Protein AF-A0A959UF58-F1 (afdb_monomer_lite)

Sequence (190 aa):
MLDHDVKYLKFKTYLNTYCPHCHSGFNVEKKDLKQIEFKAIYEGEEIDLYLSPYLDVFEIESSVDIKKDGTLDDLICPHCKKSLLNKDVPCGECGSPVAEVIISALSGLIPFYICTKYGCEWHGLTKRDERRIKLKIPRQDMPEQDQTLRVHNFQEVPYGYTTELALLEAGRCLQCKKPLCVEGCPVNVP

Structure (mmCIF, N/CA/C/O backbone):
data_AF-A0A959UF58-F1
#
_entry.id   AF-A0A959UF58-F1
#
loop_
_atom_site.group_PDB
_atom_site.id
_atom_site.type_symbol
_atom_site.label_atom_id
_atom_site.label_alt_id
_atom_site.label_comp_id
_atom_site.label_asym_id
_atom_site.label_entity_id
_atom_site.label_seq_id
_atom_site.pdbx_PDB_ins_code
_atom_site.Cartn_x
_atom_site.Cartn_y
_atom_site.Cartn_z
_atom_site.occupancy
_atom_site.B_iso_or_equiv
_atom_site.auth_seq_id
_atom_site.auth_comp_id
_atom_site.auth_asym_id
_atom_site.auth_atom_id
_atom_site.pdbx_PDB_model_num
ATOM 1 N N . MET A 1 1 ? -14.094 -2.956 -6.928 1.00 41.03 1 MET A N 1
ATOM 2 C CA . MET A 1 1 ? -13.086 -4.028 -6.787 1.00 41.03 1 MET A CA 1
ATOM 3 C C . MET A 1 1 ? -11.774 -3.363 -6.439 1.00 41.03 1 MET A C 1
ATOM 5 O O . MET A 1 1 ? -11.278 -2.612 -7.272 1.00 41.03 1 MET A O 1
ATOM 9 N N . LEU A 1 2 ? -11.298 -3.547 -5.212 1.00 45.75 2 LEU A N 1
ATOM 10 C CA . LEU A 1 2 ? -9.925 -3.209 -4.844 1.00 45.75 2 LEU A CA 1
ATOM 11 C C . LEU A 1 2 ? -9.022 -4.300 -5.424 1.00 45.75 2 LEU A C 1
ATOM 13 O O . LEU A 1 2 ? -9.422 -5.462 -5.403 1.00 45.75 2 LEU A O 1
ATOM 17 N N . ASP A 1 3 ? -7.895 -3.920 -6.022 1.00 45.00 3 ASP A N 1
ATOM 18 C CA . ASP A 1 3 ? -6.885 -4.884 -6.467 1.00 45.00 3 ASP A CA 1
ATOM 19 C C . ASP A 1 3 ? -5.833 -5.050 -5.362 1.00 45.00 3 ASP A C 1
ATOM 21 O O . ASP A 1 3 ? -5.511 -4.113 -4.631 1.00 45.00 3 ASP A O 1
ATOM 25 N N . HIS A 1 4 ? -5.365 -6.288 -5.243 1.00 51.59 4 HIS A N 1
ATOM 26 C CA . HIS A 1 4 ? -4.717 -6.903 -4.082 1.00 51.59 4 HIS A CA 1
ATOM 27 C C . HIS A 1 4 ? -3.266 -6.521 -3.808 1.00 51.59 4 HIS A C 1
ATOM 29 O O . HIS A 1 4 ? -2.646 -7.157 -2.971 1.00 51.59 4 HIS A O 1
ATOM 35 N N . ASP A 1 5 ? -2.689 -5.528 -4.475 1.00 48.81 5 ASP A N 1
ATOM 36 C CA . ASP A 1 5 ? -1.251 -5.311 -4.352 1.00 48.81 5 ASP A CA 1
ATOM 37 C C . ASP A 1 5 ? -0.893 -3.832 -4.336 1.00 48.81 5 ASP A C 1
ATOM 39 O O . ASP A 1 5 ? -0.868 -3.156 -5.363 1.00 48.81 5 ASP A O 1
ATOM 43 N N . VAL A 1 6 ? -0.495 -3.352 -3.160 1.00 53.50 6 VAL A N 1
ATOM 44 C CA . VAL A 1 6 ? 0.227 -2.084 -3.006 1.00 53.50 6 VAL A CA 1
ATOM 45 C C . VAL A 1 6 ? 1.736 -2.288 -3.254 1.00 53.50 6 VAL A C 1
ATOM 47 O O . VAL A 1 6 ? 2.548 -1.447 -2.885 1.00 53.50 6 VAL A O 1
ATOM 50 N N . LYS A 1 7 ? 2.126 -3.355 -3.978 1.00 51.78 7 LYS A N 1
ATOM 51 C CA . LYS A 1 7 ? 3.509 -3.700 -4.400 1.00 51.78 7 LYS A CA 1
ATOM 52 C C . LYS A 1 7 ? 4.254 -2.588 -5.160 1.00 51.78 7 LYS A C 1
ATOM 54 O O . LYS A 1 7 ? 5.419 -2.734 -5.512 1.00 51.78 7 LYS A O 1
ATOM 59 N N . TYR A 1 8 ? 3.562 -1.497 -5.464 1.00 54.56 8 TYR A N 1
ATOM 60 C CA . TYR A 1 8 ? 4.017 -0.349 -6.241 1.00 54.56 8 TYR A CA 1
ATOM 61 C C . TYR A 1 8 ? 4.471 0.832 -5.376 1.00 54.56 8 TYR A C 1
ATOM 63 O O . TYR A 1 8 ? 5.107 1.757 -5.884 1.00 54.56 8 TYR A O 1
ATOM 71 N N . LEU A 1 9 ? 4.128 0.837 -4.087 1.00 59.25 9 LEU A N 1
ATOM 72 C CA . LEU A 1 9 ? 4.755 1.725 -3.115 1.00 59.25 9 LEU A CA 1
ATOM 73 C C . LEU A 1 9 ? 6.034 1.039 -2.612 1.00 59.25 9 LEU A C 1
ATOM 75 O O . LEU A 1 9 ? 6.072 -0.180 -2.473 1.00 59.25 9 LEU A O 1
ATOM 79 N N . LYS A 1 10 ? 7.112 1.802 -2.384 1.00 59.50 10 LYS A N 1
ATOM 80 C CA . LYS A 1 10 ? 8.381 1.206 -1.939 1.00 59.50 10 LYS A CA 1
ATOM 81 C C . LYS A 1 10 ? 8.173 0.536 -0.574 1.00 59.50 10 LYS A C 1
ATOM 83 O O . LYS A 1 10 ? 7.601 1.160 0.324 1.00 59.50 10 LYS A O 1
ATOM 88 N N . PHE A 1 11 ? 8.676 -0.685 -0.411 1.00 59.06 11 PHE A N 1
ATOM 89 C CA . PHE A 1 11 ? 8.763 -1.358 0.888 1.00 59.06 11 PHE A CA 1
ATOM 90 C C . PHE A 1 11 ? 9.382 -0.406 1.926 1.00 59.06 11 PHE A C 1
ATOM 92 O O . PHE A 1 11 ? 10.350 0.293 1.613 1.00 59.06 11 PHE A O 1
ATOM 99 N N . LYS A 1 12 ? 8.803 -0.330 3.133 1.00 63.03 12 LYS A N 1
ATOM 100 C CA . LYS A 1 12 ? 9.202 0.613 4.196 1.00 63.03 12 LYS A CA 1
ATOM 101 C C . LYS A 1 12 ? 9.103 2.099 3.824 1.00 63.03 12 LYS A C 1
ATOM 103 O O . LYS A 1 12 ? 9.815 2.934 4.382 1.00 63.03 12 LYS A O 1
ATOM 108 N N . THR A 1 13 ? 8.210 2.477 2.908 1.00 79.06 13 THR A N 1
ATOM 109 C CA . THR A 1 13 ? 7.886 3.900 2.717 1.00 79.06 13 THR A CA 1
ATOM 110 C C . THR A 1 13 ? 7.218 4.440 3.973 1.00 79.06 13 THR A C 1
ATOM 112 O O . THR A 1 13 ? 6.241 3.864 4.442 1.00 79.06 13 THR A O 1
ATOM 115 N N . TYR A 1 14 ? 7.704 5.571 4.483 1.00 85.44 14 TYR A N 1
ATOM 116 C CA . TYR A 1 14 ? 7.030 6.289 5.559 1.00 85.44 14 TYR A CA 1
ATOM 117 C C . TYR A 1 14 ? 5.719 6.907 5.053 1.00 85.44 14 TYR A C 1
ATOM 119 O O . TYR A 1 14 ? 5.726 7.762 4.162 1.00 85.44 14 TYR A O 1
ATOM 127 N N . LEU A 1 15 ? 4.598 6.487 5.630 1.00 88.38 15 LEU A N 1
ATOM 128 C CA . LEU A 1 15 ? 3.259 6.944 5.296 1.00 88.38 15 LEU A CA 1
ATOM 129 C C . LEU A 1 15 ? 2.857 8.086 6.228 1.00 88.38 15 LEU A C 1
ATOM 131 O O . LEU A 1 15 ? 2.633 7.896 7.422 1.00 88.38 15 LEU A O 1
ATOM 135 N N . ASN A 1 16 ? 2.711 9.284 5.664 1.00 91.38 16 ASN A N 1
ATOM 136 C CA . ASN A 1 16 ? 1.975 10.346 6.342 1.00 91.38 16 ASN A CA 1
ATOM 137 C C . ASN A 1 16 ? 0.484 10.053 6.204 1.00 91.38 16 ASN A C 1
ATOM 139 O O . ASN A 1 16 ? -0.020 9.997 5.082 1.00 91.38 16 ASN A O 1
ATOM 143 N N . THR A 1 17 ? -0.190 9.867 7.330 1.00 94.12 17 THR A N 1
ATOM 144 C CA . THR A 1 17 ? -1.560 9.370 7.435 1.00 94.12 17 THR A CA 1
ATOM 145 C C . THR A 1 17 ? -2.459 10.397 8.112 1.00 94.12 17 THR A C 1
ATOM 147 O O . THR A 1 17 ? -2.072 11.054 9.080 1.00 94.12 17 THR A O 1
ATOM 150 N N . TYR A 1 18 ? -3.667 10.553 7.583 1.00 95.94 18 TYR A N 1
ATOM 151 C CA . TYR A 1 18 ? -4.600 11.609 7.945 1.00 95.94 18 TYR A CA 1
ATOM 152 C C . TYR A 1 18 ? -6.024 11.076 8.030 1.00 95.94 18 TYR A C 1
ATOM 154 O O . TYR A 1 18 ? -6.418 10.151 7.314 1.00 95.94 18 TYR A O 1
ATOM 162 N N . CYS A 1 19 ? -6.829 11.711 8.875 1.00 95.94 19 CYS A N 1
ATOM 163 C CA . CYS A 1 19 ? -8.242 11.390 8.992 1.00 95.94 19 CYS A CA 1
ATOM 164 C C . CYS A 1 19 ? -9.031 11.855 7.752 1.00 95.94 19 CYS A C 1
ATOM 166 O O . CYS A 1 19 ? -8.947 13.038 7.414 1.00 95.94 19 CYS A O 1
ATOM 168 N N . PRO A 1 20 ? -9.883 11.008 7.140 1.00 94.69 20 PRO A N 1
ATOM 169 C CA . PRO A 1 20 ? -10.741 11.412 6.022 1.00 94.69 20 PRO A CA 1
ATOM 170 C C . PRO A 1 20 ? -11.813 12.438 6.408 1.00 94.69 20 PRO A C 1
ATOM 172 O O . PRO A 1 20 ? -12.357 13.126 5.550 1.00 94.69 20 PRO A O 1
ATOM 175 N N . HIS A 1 21 ? -12.117 12.571 7.703 1.00 95.38 21 HIS A N 1
ATOM 176 C CA . HIS A 1 21 ? -13.182 13.453 8.180 1.00 95.38 21 HIS A CA 1
ATOM 177 C C . HIS A 1 21 ? -12.695 14.823 8.647 1.00 95.38 21 HIS A C 1
ATOM 179 O O . HIS A 1 21 ? -13.388 15.817 8.438 1.00 95.38 21 HIS A O 1
ATOM 185 N N . CYS A 1 22 ? -11.554 14.881 9.340 1.00 95.44 22 CYS A N 1
ATOM 186 C CA . CYS A 1 22 ? -11.029 16.120 9.926 1.00 95.44 22 CYS A CA 1
ATOM 187 C C . CYS A 1 22 ? -9.648 16.523 9.402 1.00 95.44 22 CYS A C 1
ATOM 189 O O . CYS A 1 22 ? -9.183 17.605 9.741 1.00 95.44 22 CYS A O 1
ATOM 191 N N . HIS A 1 23 ? -9.002 15.686 8.582 1.00 94.19 23 HIS A N 1
ATOM 192 C CA . HIS A 1 23 ? -7.674 15.912 7.997 1.00 94.19 23 HIS A CA 1
ATOM 193 C C . HIS A 1 23 ? -6.517 16.051 9.001 1.00 94.19 23 HIS A C 1
ATOM 195 O O . HIS A 1 23 ? -5.382 16.298 8.602 1.00 94.19 23 HIS A O 1
ATOM 201 N N . SER A 1 24 ? -6.770 15.851 10.297 1.00 95.12 24 SER A N 1
ATOM 202 C CA . SER A 1 24 ? -5.723 15.759 11.316 1.00 95.12 24 SER A CA 1
ATOM 203 C C . SER A 1 24 ? -4.833 14.545 11.051 1.00 95.12 24 SER A C 1
ATOM 205 O O . SER A 1 24 ? -5.333 13.482 10.675 1.00 95.12 24 SER A O 1
ATOM 207 N N . GLY A 1 25 ? -3.525 14.712 11.249 1.00 95.06 25 GLY A N 1
ATOM 208 C CA . GLY A 1 25 ? -2.557 13.627 11.123 1.00 95.06 25 GLY A CA 1
ATOM 209 C C . GLY A 1 25 ? -2.673 12.618 12.265 1.00 95.06 25 GLY A C 1
ATOM 210 O O . GLY A 1 25 ? -2.954 12.995 13.406 1.00 95.06 25 GLY A O 1
ATOM 211 N N . PHE A 1 26 ? -2.445 11.345 11.955 1.00 95.12 26 PHE A N 1
ATOM 212 C CA . PHE A 1 26 ? -2.379 10.267 12.947 1.00 95.12 26 PHE A CA 1
ATOM 213 C C . PHE A 1 26 ? -0.942 9.918 13.357 1.00 95.12 26 PHE A C 1
ATOM 215 O O . PHE A 1 26 ? -0.740 9.233 14.355 1.00 95.12 26 PHE A O 1
ATOM 222 N N . ASN A 1 27 ? 0.058 10.374 12.596 1.00 94.56 27 ASN A N 1
ATOM 223 C CA . ASN A 1 27 ? 1.465 10.135 12.900 1.00 94.56 27 ASN A CA 1
ATOM 224 C C . ASN A 1 27 ? 1.888 10.892 14.164 1.00 94.56 27 ASN A C 1
ATOM 226 O O . ASN A 1 27 ? 1.743 12.113 14.244 1.00 94.56 27 ASN A O 1
ATOM 230 N N . VAL A 1 28 ? 2.472 10.167 15.111 1.00 92.19 28 VAL A N 1
ATOM 231 C CA . VAL A 1 28 ? 3.005 10.686 16.369 1.00 92.19 28 VAL A CA 1
ATOM 232 C C . VAL A 1 28 ? 4.453 10.223 16.520 1.00 92.19 28 VAL A C 1
ATOM 234 O O . VAL A 1 28 ? 4.797 9.087 16.189 1.00 92.19 28 VAL A O 1
ATOM 237 N N . GLU A 1 29 ? 5.307 11.106 17.032 1.00 89.56 29 GLU A N 1
ATOM 238 C CA . GLU A 1 29 ? 6.711 10.821 17.329 1.00 89.56 29 GLU A CA 1
ATOM 239 C C . GLU A 1 29 ? 6.946 10.975 18.839 1.00 89.56 29 GLU A C 1
ATOM 241 O O . GLU A 1 29 ? 6.748 12.052 19.406 1.00 89.56 29 GLU A O 1
ATOM 246 N N . LYS A 1 30 ? 7.320 9.882 19.517 1.00 81.88 30 LYS A N 1
ATOM 247 C CA . LYS A 1 30 ? 7.625 9.853 20.958 1.00 81.88 30 LYS A CA 1
ATOM 248 C C . LYS A 1 30 ? 8.984 9.184 21.164 1.00 81.88 30 LYS A C 1
ATOM 250 O O . LYS A 1 30 ? 9.109 7.993 20.921 1.00 81.88 30 LYS A O 1
ATOM 255 N N . LYS A 1 31 ? 9.982 9.921 21.674 1.00 77.75 31 LYS A N 1
ATOM 256 C CA . LYS A 1 31 ? 11.316 9.385 22.046 1.00 77.75 31 LYS A CA 1
ATOM 257 C C . LYS A 1 31 ? 11.947 8.501 20.945 1.00 77.75 31 LYS A C 1
ATOM 259 O O . LYS A 1 31 ? 12.320 7.367 21.218 1.00 77.75 31 LYS A O 1
ATOM 264 N N . ASP A 1 32 ? 12.002 9.013 19.715 1.00 78.25 32 ASP A N 1
ATOM 265 C CA . ASP A 1 32 ? 12.494 8.326 18.502 1.00 78.25 32 ASP A CA 1
ATOM 266 C C . ASP A 1 32 ? 11.647 7.145 17.989 1.00 78.25 32 ASP A C 1
ATOM 268 O O . ASP A 1 32 ? 11.966 6.559 16.953 1.00 78.25 32 ASP A O 1
ATOM 272 N N . LEU A 1 33 ? 10.524 6.831 18.640 1.00 82.38 33 LEU A N 1
ATOM 273 C CA . LEU A 1 33 ? 9.529 5.902 18.119 1.00 82.38 33 LEU A CA 1
ATOM 274 C C . LEU A 1 33 ? 8.510 6.665 17.261 1.00 82.38 33 LEU A C 1
ATOM 276 O O . LEU A 1 33 ? 7.835 7.582 17.742 1.00 82.38 33 LEU A O 1
ATOM 280 N N . LYS A 1 34 ? 8.395 6.285 15.986 1.00 89.31 34 LYS A N 1
ATOM 281 C CA . LYS A 1 34 ? 7.387 6.816 15.060 1.00 89.31 34 LYS A CA 1
ATOM 282 C C . LYS A 1 34 ? 6.260 5.808 14.932 1.00 89.31 34 LYS A C 1
ATOM 284 O O . LYS A 1 34 ? 6.516 4.668 14.565 1.00 89.31 34 LYS A O 1
ATOM 289 N N . GLN A 1 35 ? 5.037 6.248 15.188 1.00 93.00 35 GLN A N 1
ATOM 290 C CA . GLN A 1 35 ? 3.852 5.395 15.190 1.00 93.00 35 GLN A CA 1
ATOM 291 C C . GLN A 1 35 ? 2.631 6.147 14.672 1.00 93.00 35 GLN A C 1
ATOM 293 O O . GLN A 1 35 ? 2.603 7.379 14.639 1.00 93.00 35 GLN A O 1
ATOM 298 N N . ILE A 1 36 ? 1.620 5.397 14.261 1.00 93.19 36 ILE A N 1
ATOM 299 C CA . ILE A 1 36 ? 0.295 5.902 13.933 1.00 93.19 36 ILE A CA 1
ATOM 300 C C . ILE A 1 36 ? -0.633 5.540 15.088 1.00 93.19 36 ILE A C 1
ATOM 302 O O . ILE A 1 36 ? -0.696 4.376 15.469 1.00 93.19 36 ILE A O 1
ATOM 306 N N . GLU A 1 37 ? -1.337 6.526 15.638 1.00 94.69 37 GLU A N 1
ATOM 307 C CA . GLU A 1 37 ? -2.232 6.341 16.783 1.00 94.69 37 GLU A CA 1
ATOM 308 C C . GLU A 1 37 ? -3.704 6.347 16.347 1.00 94.69 37 GLU A C 1
ATOM 310 O O . GLU A 1 37 ? -4.188 7.299 15.724 1.00 94.69 37 GLU A O 1
ATOM 315 N N . PHE A 1 38 ? -4.424 5.292 16.723 1.00 94.69 38 PHE A N 1
ATOM 316 C CA . PHE A 1 38 ? -5.863 5.149 16.540 1.00 94.69 38 PHE A CA 1
ATOM 317 C C . PHE A 1 38 ? -6.552 4.816 17.862 1.00 94.69 38 PHE A C 1
ATOM 319 O O . PHE A 1 38 ? -5.967 4.220 18.765 1.00 94.69 38 PHE A O 1
ATOM 326 N N . LYS A 1 39 ? -7.842 5.144 17.936 1.00 95.19 39 LYS A N 1
ATOM 327 C CA . LYS A 1 39 ? -8.765 4.522 18.887 1.00 95.19 39 LYS A CA 1
ATOM 328 C C . LYS A 1 39 ? -9.439 3.347 18.192 1.00 95.19 39 LYS A C 1
ATOM 330 O O . LYS A 1 39 ? -9.734 3.445 17.005 1.00 95.19 39 LYS A O 1
ATOM 335 N N . ALA A 1 40 ? -9.707 2.257 18.892 1.00 93.88 40 ALA A N 1
ATOM 336 C CA . ALA A 1 40 ? -10.462 1.134 18.343 1.00 93.88 40 ALA A CA 1
ATOM 337 C C . ALA A 1 40 ? -11.525 0.661 19.330 1.00 93.88 40 ALA A C 1
ATOM 339 O O . ALA A 1 40 ? -11.392 0.881 20.530 1.00 93.88 40 ALA A O 1
ATOM 340 N N . ILE A 1 41 ? -12.570 0.012 18.821 1.00 93.00 41 ILE A N 1
ATOM 341 C CA . ILE A 1 41 ? -13.528 -0.730 19.643 1.00 93.00 41 ILE A CA 1
ATOM 342 C C . ILE A 1 41 ? -13.247 -2.215 19.440 1.00 93.00 41 ILE A C 1
ATOM 344 O O . ILE A 1 41 ? -13.215 -2.686 18.302 1.00 93.00 41 ILE A O 1
ATOM 348 N N . TYR A 1 42 ? -13.034 -2.943 20.530 1.00 91.44 42 TYR A N 1
ATOM 349 C CA . TYR A 1 42 ? -12.830 -4.388 20.514 1.00 91.44 42 TYR A CA 1
ATOM 350 C C . TYR A 1 42 ? -13.617 -5.040 21.650 1.00 91.44 42 TYR A C 1
ATOM 352 O O . TYR A 1 42 ? -13.468 -4.652 22.805 1.00 91.44 42 TYR A O 1
ATOM 360 N N . GLU A 1 43 ? -14.477 -6.009 21.321 1.00 88.31 43 GLU A N 1
ATOM 361 C CA . GLU A 1 43 ? -15.378 -6.670 22.282 1.00 88.31 43 GLU A CA 1
ATOM 362 C C . GLU A 1 43 ? -16.241 -5.656 23.074 1.00 88.31 43 GLU A C 1
ATOM 364 O O . GLU A 1 43 ? -16.645 -5.902 24.208 1.00 88.31 43 GLU A O 1
ATOM 369 N N . GLY A 1 44 ? -16.556 -4.510 22.452 1.00 87.38 44 GLY A N 1
ATOM 370 C CA . GLY A 1 44 ? -17.328 -3.416 23.054 1.00 87.38 44 GLY A CA 1
ATOM 371 C C . GLY A 1 44 ? -16.542 -2.430 23.931 1.00 87.38 44 GLY A C 1
ATOM 372 O O . GLY A 1 44 ? -17.140 -1.463 24.406 1.00 87.38 44 GLY A O 1
ATOM 373 N N . GLU A 1 45 ? -15.233 -2.618 24.121 1.00 89.69 45 GLU A N 1
ATOM 374 C CA . GLU A 1 45 ? -14.371 -1.705 24.885 1.00 89.69 45 GLU A CA 1
ATOM 375 C C . GLU A 1 45 ? -13.541 -0.794 23.969 1.00 89.69 45 GLU A C 1
ATOM 377 O O . GLU A 1 45 ? -13.070 -1.218 22.912 1.00 89.69 45 GLU A O 1
ATOM 382 N N . GLU A 1 46 ? -13.354 0.470 24.372 1.00 92.94 46 GLU A N 1
ATOM 383 C CA . GLU A 1 46 ? -12.476 1.412 23.666 1.00 92.94 46 GLU A CA 1
ATOM 384 C C . GLU A 1 46 ? -11.015 1.178 24.071 1.00 92.94 46 GLU A C 1
ATOM 386 O O . GLU A 1 46 ? -10.667 1.269 25.250 1.00 92.94 46 GLU A O 1
ATOM 391 N N . ILE A 1 47 ? -10.157 0.925 23.084 1.00 93.12 47 ILE A N 1
ATOM 392 C CA . ILE A 1 47 ? -8.730 0.648 23.260 1.00 93.12 47 ILE A CA 1
ATOM 393 C C . ILE A 1 47 ? -7.866 1.617 22.445 1.00 93.12 47 ILE A C 1
ATOM 395 O O . ILE A 1 47 ? -8.308 2.184 21.440 1.00 93.12 47 ILE A O 1
ATOM 399 N N . ASP A 1 48 ? -6.615 1.783 22.870 1.00 93.12 48 ASP A N 1
ATOM 400 C CA . ASP A 1 48 ? -5.583 2.468 22.092 1.00 93.12 48 ASP A CA 1
ATOM 401 C C . ASP A 1 48 ? -4.876 1.464 21.182 1.00 93.12 48 ASP A C 1
ATOM 403 O O . ASP A 1 48 ? -4.482 0.384 21.631 1.00 93.12 48 ASP A O 1
ATOM 407 N N . LEU A 1 49 ? -4.706 1.833 19.912 1.00 92.25 49 LEU A N 1
ATOM 408 C CA . LEU A 1 49 ? -4.019 1.034 18.904 1.00 92.25 49 LEU A CA 1
ATOM 409 C C . LEU A 1 49 ? -2.895 1.856 18.272 1.00 92.25 49 LEU A C 1
ATOM 411 O O . LEU A 1 49 ? -3.119 2.965 17.781 1.00 92.25 49 LEU A O 1
ATOM 415 N N . TYR A 1 50 ? -1.700 1.281 18.245 1.00 92.88 50 TYR A N 1
ATOM 416 C CA . TYR A 1 50 ? -0.508 1.867 17.654 1.00 92.88 50 TYR A CA 1
ATOM 417 C C . TYR A 1 50 ? -0.010 0.972 16.523 1.00 92.88 50 TYR A C 1
ATOM 419 O O . TYR A 1 50 ? 0.185 -0.229 16.708 1.00 92.88 50 TYR A O 1
ATOM 427 N N . LEU A 1 51 ? 0.178 1.562 15.345 1.00 91.44 51 LEU A N 1
ATOM 428 C CA . LEU A 1 51 ? 0.666 0.873 14.149 1.00 91.44 51 LEU A CA 1
ATOM 429 C C . LEU A 1 51 ? 1.974 1.496 13.664 1.00 91.44 51 LEU A C 1
ATOM 431 O O . LEU A 1 51 ? 2.197 2.701 13.826 1.00 91.44 51 LEU A O 1
ATOM 435 N N . SER A 1 52 ? 2.815 0.705 13.000 1.00 89.94 52 SER A N 1
ATOM 436 C CA . SER A 1 52 ? 3.974 1.247 12.287 1.00 89.94 52 SER A CA 1
ATOM 437 C C . SER A 1 52 ? 3.543 2.227 11.182 1.00 89.94 52 SER A C 1
ATOM 439 O O . SER A 1 52 ? 2.595 1.956 10.443 1.00 89.94 52 SER A O 1
ATOM 441 N N . PRO A 1 53 ? 4.247 3.359 10.996 1.00 90.06 53 PRO A N 1
ATOM 442 C CA . PRO A 1 53 ? 3.994 4.280 9.897 1.00 90.06 53 PRO A CA 1
ATOM 443 C C . PRO A 1 53 ? 4.670 3.841 8.598 1.00 90.06 53 PRO A C 1
ATOM 445 O O . PRO A 1 53 ? 4.573 4.546 7.597 1.00 90.06 53 PRO A O 1
ATOM 448 N N . TYR A 1 54 ? 5.402 2.730 8.601 1.00 87.06 54 TYR A N 1
ATOM 449 C CA . TYR A 1 54 ? 6.119 2.237 7.437 1.00 87.06 54 TYR A CA 1
ATOM 450 C C . TYR A 1 54 ? 5.289 1.178 6.717 1.00 87.06 54 TYR A C 1
ATOM 452 O O . TYR A 1 54 ? 4.822 0.220 7.326 1.00 87.06 54 TYR A O 1
ATOM 460 N N . LEU A 1 55 ? 5.127 1.341 5.405 1.00 82.62 55 LEU A N 1
ATOM 461 C CA . LEU A 1 55 ? 4.424 0.364 4.582 1.00 82.62 55 LEU A CA 1
ATOM 462 C C . LEU A 1 55 ? 5.086 -1.022 4.672 1.00 82.62 55 LEU A C 1
ATOM 464 O O . LEU A 1 55 ? 6.315 -1.119 4.598 1.00 82.62 55 LEU A O 1
ATOM 468 N N . ASP A 1 56 ? 4.252 -2.061 4.776 1.00 76.69 56 ASP A N 1
ATOM 469 C CA . ASP A 1 56 ? 4.630 -3.476 4.926 1.00 76.69 56 ASP A CA 1
ATOM 470 C C . ASP A 1 56 ? 5.453 -3.769 6.196 1.00 76.69 56 ASP A C 1
ATOM 472 O O . ASP A 1 56 ? 6.240 -4.716 6.251 1.00 76.69 56 ASP A O 1
ATOM 476 N N . VAL A 1 57 ? 5.280 -2.941 7.231 1.00 82.25 57 VAL A N 1
ATOM 477 C CA . VAL A 1 57 ? 5.779 -3.189 8.586 1.00 82.25 57 VAL A CA 1
ATOM 478 C C . VAL A 1 57 ? 4.577 -3.361 9.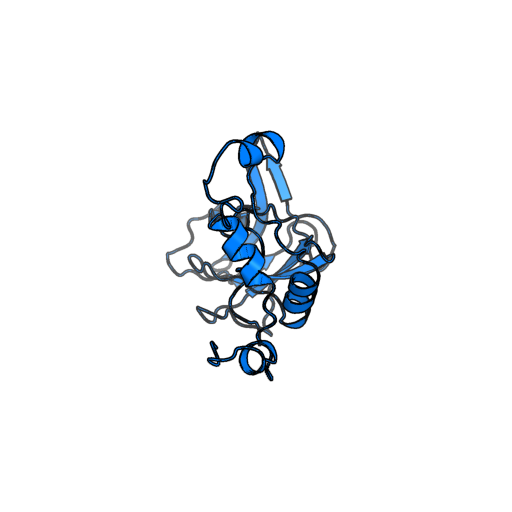510 1.00 82.25 57 VAL A C 1
ATOM 480 O O . VAL A 1 57 ? 3.958 -2.395 9.941 1.00 82.25 57 VAL A O 1
ATOM 483 N N . PHE A 1 58 ? 4.238 -4.610 9.816 1.00 82.31 58 PHE A N 1
ATOM 484 C CA . PHE A 1 58 ? 3.021 -4.991 10.544 1.00 82.31 58 PHE A CA 1
ATOM 485 C C . PHE A 1 58 ? 3.204 -5.030 12.065 1.00 82.31 58 PHE A C 1
ATOM 487 O O . PHE A 1 58 ? 2.660 -5.890 12.754 1.00 82.31 58 PHE A O 1
ATOM 494 N N . GLU A 1 59 ? 4.006 -4.113 12.598 1.00 83.75 59 GLU A N 1
ATOM 495 C CA . GLU A 1 59 ? 4.172 -3.961 14.041 1.00 83.75 59 GLU A CA 1
ATOM 496 C C . GLU A 1 59 ? 2.918 -3.288 14.613 1.00 83.75 59 GLU A C 1
ATOM 498 O O . GLU A 1 59 ? 2.569 -2.168 14.224 1.00 83.75 59 GLU A O 1
ATOM 503 N N . ILE A 1 60 ? 2.225 -4.007 15.500 1.00 85.69 60 ILE A N 1
ATOM 504 C CA . ILE A 1 60 ? 0.979 -3.585 16.142 1.00 85.69 60 ILE A CA 1
ATOM 505 C C . ILE A 1 60 ? 1.169 -3.657 17.653 1.00 85.69 60 ILE A C 1
ATOM 507 O O . ILE A 1 60 ? 1.497 -4.718 18.185 1.00 85.69 60 ILE A O 1
ATOM 511 N N . GLU A 1 61 ? 0.891 -2.553 18.338 1.00 86.69 61 GLU A N 1
ATOM 512 C CA . GLU A 1 61 ? 0.791 -2.495 19.795 1.00 86.69 61 GLU A CA 1
ATOM 513 C C . GLU A 1 61 ? -0.611 -2.019 20.191 1.00 86.69 61 GLU A C 1
ATOM 515 O O . GLU A 1 61 ? -1.189 -1.136 19.556 1.00 86.69 61 GLU A O 1
ATOM 520 N N . SER A 1 62 ? -1.176 -2.595 21.247 1.00 87.88 62 SER A N 1
ATOM 521 C CA . SER A 1 62 ? -2.505 -2.238 21.745 1.00 87.88 62 SER A CA 1
ATOM 522 C C . SER A 1 62 ? -2.526 -2.169 23.267 1.00 87.88 62 SER A C 1
ATOM 524 O O . SER A 1 62 ? -1.760 -2.851 23.944 1.00 87.88 62 SER A O 1
ATOM 526 N N . SER A 1 63 ? -3.424 -1.351 23.825 1.00 84.56 63 SER A N 1
ATOM 527 C CA . SER A 1 63 ? -3.593 -1.242 25.284 1.00 84.56 63 SER A CA 1
ATOM 528 C C . SER A 1 63 ? -4.160 -2.511 25.935 1.00 84.56 63 SER A C 1
ATOM 530 O O . SER A 1 63 ? -4.063 -2.669 27.149 1.00 84.56 63 SER A O 1
ATOM 532 N N . VAL A 1 64 ? -4.768 -3.393 25.138 1.00 84.38 64 VAL A N 1
ATOM 533 C CA . VAL A 1 64 ? -5.346 -4.681 25.548 1.00 84.38 64 VAL A CA 1
ATOM 534 C C . VAL A 1 64 ? -4.869 -5.763 24.582 1.00 84.38 64 VAL A C 1
ATOM 536 O O . VAL A 1 64 ? -4.729 -5.495 23.388 1.00 84.38 64 VAL A O 1
ATOM 539 N N . ASP A 1 65 ? -4.646 -6.983 25.075 1.00 80.00 65 ASP A N 1
ATOM 540 C CA . ASP A 1 65 ? -4.295 -8.134 24.239 1.00 80.00 65 ASP A CA 1
ATOM 541 C C . ASP A 1 65 ? -5.466 -8.524 23.323 1.00 80.00 65 ASP A C 1
ATOM 543 O O . ASP A 1 65 ? -6.499 -9.031 23.769 1.00 80.00 65 ASP A O 1
ATOM 547 N N . ILE A 1 66 ? -5.294 -8.315 22.018 1.00 81.06 66 ILE A N 1
ATOM 548 C CA . ILE A 1 66 ? -6.263 -8.745 21.008 1.00 81.06 66 ILE A CA 1
ATOM 549 C C . ILE A 1 66 ? -6.064 -10.247 20.763 1.00 81.06 66 ILE A C 1
ATOM 551 O O . ILE A 1 66 ? -4.947 -10.712 20.520 1.00 81.06 66 ILE A O 1
ATOM 555 N N . LYS A 1 67 ? -7.144 -11.037 20.826 1.00 79.38 67 LYS A N 1
ATOM 556 C CA . LYS A 1 67 ? -7.077 -12.487 20.569 1.00 79.38 67 LYS A CA 1
ATOM 557 C C . LYS A 1 67 ? -6.560 -12.750 19.148 1.00 79.38 67 LYS A C 1
ATOM 559 O O . LYS A 1 67 ? -6.864 -12.000 18.221 1.00 79.38 67 LYS A O 1
ATOM 564 N N . LYS A 1 68 ? -5.830 -13.857 18.947 1.00 66.56 68 LYS A N 1
ATOM 565 C CA . LYS A 1 68 ? -5.484 -14.336 17.595 1.00 66.56 68 LYS A CA 1
ATOM 566 C C . LYS A 1 68 ? -6.783 -14.508 16.793 1.00 66.56 68 LYS A C 1
ATOM 568 O O . LYS A 1 68 ? -7.692 -15.173 17.279 1.00 66.56 68 LYS A O 1
ATOM 573 N N . ASP A 1 69 ? -6.862 -13.867 15.625 1.00 69.19 69 ASP A N 1
ATOM 574 C CA . ASP A 1 69 ? -8.051 -13.739 14.758 1.00 69.19 69 ASP A CA 1
ATOM 575 C C . ASP A 1 69 ? -9.168 -12.775 15.212 1.00 69.19 69 ASP A C 1
ATOM 577 O O . ASP A 1 69 ? -10.214 -12.704 14.559 1.00 69.19 69 ASP A O 1
ATOM 581 N N . GLY A 1 70 ? -8.959 -11.988 16.271 1.00 80.81 70 GLY A N 1
ATOM 582 C CA . GLY A 1 70 ? -9.892 -10.940 16.686 1.00 80.81 70 GLY A CA 1
ATOM 583 C C . GLY A 1 70 ? -10.102 -9.891 15.589 1.00 80.81 70 GLY A C 1
ATOM 584 O O . GLY A 1 70 ? -9.157 -9.476 14.921 1.00 80.81 70 GLY A O 1
ATOM 585 N N . THR A 1 71 ? -11.345 -9.463 15.378 1.00 86.31 71 THR A N 1
ATOM 586 C CA . THR A 1 71 ? -11.673 -8.355 14.467 1.00 86.31 71 THR A CA 1
ATOM 587 C C . THR A 1 71 ? -12.120 -7.166 15.298 1.00 86.31 71 THR A C 1
ATOM 589 O O . THR A 1 71 ? -12.927 -7.337 16.208 1.00 86.31 71 THR A O 1
ATOM 592 N N . LEU A 1 72 ? -11.588 -5.981 15.004 1.00 88.44 72 LEU A N 1
ATOM 593 C CA . LEU A 1 72 ? -12.033 -4.755 15.659 1.00 88.44 72 LEU A CA 1
ATOM 594 C C . LEU A 1 72 ? -13.454 -4.417 15.194 1.00 88.44 72 LEU A C 1
ATOM 596 O O . LEU A 1 72 ? -13.740 -4.434 13.991 1.00 88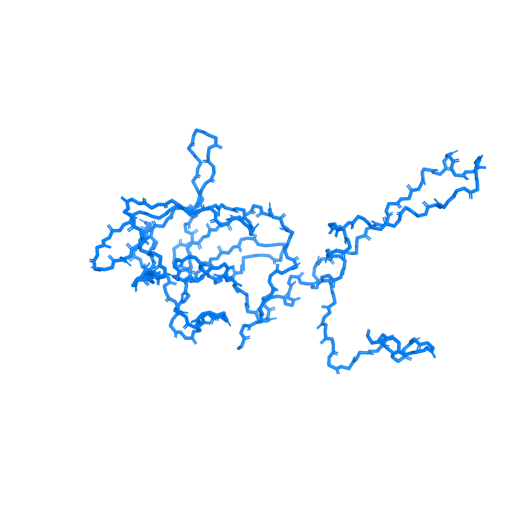.44 72 LEU A O 1
ATOM 600 N N . ASP A 1 73 ? -14.319 -4.089 16.150 1.00 89.38 73 ASP A N 1
ATOM 601 C CA . ASP A 1 73 ? -15.701 -3.670 15.914 1.00 89.38 73 ASP A CA 1
ATOM 602 C C . ASP A 1 73 ? -15.759 -2.292 15.248 1.00 89.38 73 ASP A C 1
ATOM 604 O O . ASP A 1 73 ? -16.670 -2.025 14.464 1.00 89.38 73 ASP A O 1
ATOM 608 N N . ASP A 1 74 ? -14.792 -1.421 15.562 1.00 93.25 74 ASP A N 1
ATOM 609 C CA . ASP A 1 74 ? -14.606 -0.115 14.929 1.00 93.25 74 ASP A CA 1
ATOM 610 C C . ASP A 1 74 ? -13.153 0.369 15.030 1.00 93.25 74 ASP A C 1
ATOM 612 O O . ASP A 1 74 ? -12.410 -0.014 15.935 1.00 93.25 74 ASP A O 1
ATOM 616 N N . LEU A 1 75 ? -12.769 1.258 14.116 1.00 94.31 75 LEU A N 1
ATOM 617 C CA . LEU A 1 75 ? -11.549 2.054 14.197 1.00 94.31 75 LEU A CA 1
ATOM 618 C C . LEU A 1 75 ? -11.949 3.528 14.159 1.00 94.31 75 LEU A C 1
ATOM 620 O O . LEU A 1 75 ? -12.716 3.950 13.301 1.00 94.31 75 LEU A O 1
ATOM 624 N N . ILE A 1 76 ? -11.445 4.328 15.086 1.00 96.00 76 ILE A N 1
ATOM 625 C CA . ILE A 1 76 ? -11.933 5.671 15.382 1.00 96.00 76 ILE A CA 1
ATOM 626 C C . ILE A 1 76 ? -10.775 6.667 15.339 1.00 96.00 76 ILE A C 1
ATOM 628 O O . ILE A 1 76 ? -9.669 6.427 15.826 1.00 96.00 76 ILE A O 1
ATOM 632 N N . CYS A 1 77 ? -11.051 7.841 14.772 1.00 95.94 77 CYS A N 1
ATOM 633 C CA . CYS A 1 77 ? -10.115 8.957 14.800 1.00 95.94 77 CYS A CA 1
ATOM 634 C C . CYS A 1 77 ? -9.986 9.536 16.227 1.00 95.94 77 CYS A C 1
ATOM 636 O O . CYS A 1 77 ? -10.994 10.021 16.751 1.00 95.94 77 CYS A O 1
ATOM 638 N N . PRO A 1 78 ? -8.778 9.614 16.826 1.00 94.62 78 PRO A N 1
ATOM 639 C CA . PRO A 1 78 ? -8.589 10.186 18.165 1.00 94.62 78 PRO A CA 1
ATOM 640 C C . PRO A 1 78 ? -8.931 11.685 18.247 1.00 94.62 78 PRO A C 1
ATOM 642 O O . PRO A 1 78 ? -9.235 12.194 19.322 1.00 94.62 78 PRO A O 1
ATOM 645 N N . HIS A 1 79 ? -8.929 12.398 17.114 1.00 95.00 79 HIS A N 1
ATOM 646 C CA . HIS A 1 79 ? -9.167 13.847 17.068 1.00 95.00 79 HIS A CA 1
ATOM 647 C C . HIS A 1 79 ? -10.649 14.213 16.950 1.00 95.00 79 HIS A C 1
ATOM 649 O O . HIS A 1 79 ? -11.144 15.052 17.698 1.00 95.00 79 HIS A O 1
ATOM 655 N N . CYS A 1 80 ? -11.375 13.603 16.004 1.00 95.69 80 CYS A N 1
ATOM 656 C CA . CYS A 1 80 ? -12.781 13.940 15.738 1.00 95.69 80 CYS A CA 1
ATOM 657 C C . CYS A 1 80 ? -13.791 12.880 16.191 1.00 95.69 80 CYS A C 1
ATOM 659 O O . CYS A 1 80 ? -14.992 13.110 16.051 1.00 95.69 80 CYS A O 1
ATOM 661 N N . LYS A 1 81 ? -13.326 11.738 16.715 1.00 95.00 81 LYS A N 1
ATOM 662 C CA . LYS A 1 81 ? -14.146 10.631 17.239 1.00 95.00 81 LYS A CA 1
ATOM 663 C C . LYS A 1 81 ? -15.105 9.986 16.233 1.00 95.00 81 LYS A C 1
ATOM 665 O O . LYS A 1 81 ? -15.997 9.239 16.617 1.00 95.00 81 LYS A O 1
ATOM 670 N N . LYS A 1 82 ? -14.944 10.268 14.939 1.00 96.12 82 LYS A N 1
ATOM 671 C CA . LYS A 1 82 ? -15.710 9.606 13.880 1.00 96.12 82 LYS A CA 1
ATOM 672 C C . LYS A 1 82 ? -15.109 8.241 13.562 1.00 96.12 82 LYS A C 1
ATOM 674 O O . LYS A 1 82 ? -13.884 8.094 13.564 1.00 96.12 82 LYS A O 1
ATOM 679 N N . SER A 1 83 ? -15.993 7.302 13.236 1.00 96.31 83 SER A N 1
ATOM 680 C CA . SER A 1 83 ? -15.636 5.990 12.703 1.00 96.31 83 SER A CA 1
ATOM 681 C C . SER A 1 83 ? -14.893 6.132 11.372 1.00 96.31 83 SER A C 1
ATOM 683 O O . SER A 1 83 ? -15.237 6.957 10.516 1.00 96.31 83 SER A O 1
ATOM 685 N N . LEU A 1 84 ? -13.845 5.334 11.235 1.00 95.38 84 LEU A N 1
ATOM 686 C CA . LEU A 1 84 ? -13.033 5.158 10.039 1.00 95.38 84 LEU A CA 1
ATOM 687 C C . LEU A 1 84 ? -13.443 3.898 9.276 1.00 95.38 84 LEU A C 1
ATOM 689 O O . LEU A 1 84 ? -12.933 3.674 8.183 1.00 95.38 84 LEU A O 1
ATOM 693 N N . LEU A 1 85 ? -14.347 3.077 9.820 1.00 94.12 85 LEU A N 1
ATOM 694 C CA . LEU A 1 85 ? -14.820 1.885 9.137 1.00 94.12 85 LEU A CA 1
ATOM 695 C C . LEU A 1 85 ? -15.528 2.230 7.831 1.00 94.12 85 LEU A C 1
ATOM 697 O O . LEU A 1 85 ? -16.472 3.020 7.784 1.00 94.12 85 LEU A O 1
ATOM 701 N N . ASN A 1 86 ? -15.122 1.531 6.781 1.00 89.31 86 ASN A N 1
ATOM 702 C CA . ASN A 1 86 ? -15.798 1.501 5.505 1.00 89.31 86 ASN A CA 1
ATOM 703 C C . ASN A 1 86 ? -16.457 0.122 5.337 1.00 89.31 86 ASN A C 1
ATOM 705 O O . ASN A 1 86 ? -15.785 -0.906 5.248 1.00 89.31 86 ASN A O 1
ATOM 709 N N . LYS A 1 87 ? -17.795 0.101 5.332 1.00 83.12 87 LYS A N 1
ATOM 710 C CA . LYS A 1 87 ? -18.597 -1.131 5.212 1.00 83.12 87 LYS A CA 1
ATOM 711 C C . LYS A 1 87 ? -18.913 -1.502 3.765 1.00 83.12 87 LYS A C 1
ATOM 713 O O . LYS A 1 87 ? -19.374 -2.612 3.515 1.00 83.12 87 LYS A O 1
ATOM 718 N N . ASP A 1 88 ? -18.666 -0.596 2.823 1.00 84.19 88 ASP A N 1
ATOM 719 C CA . ASP A 1 88 ? -18.978 -0.811 1.410 1.00 84.19 88 ASP A CA 1
ATOM 720 C C . ASP A 1 88 ? -17.954 -1.733 0.740 1.00 84.19 88 ASP A C 1
ATOM 722 O O . ASP A 1 88 ? -18.221 -2.314 -0.316 1.00 84.19 88 ASP A O 1
ATOM 726 N N . VAL A 1 89 ? -16.769 -1.865 1.344 1.00 82.56 89 VAL A N 1
ATOM 727 C CA . VAL A 1 89 ? -15.648 -2.593 0.764 1.00 82.56 89 VAL A CA 1
ATOM 728 C C . VAL A 1 89 ? -15.052 -3.571 1.779 1.00 82.56 89 VAL A C 1
ATOM 730 O O . VAL A 1 89 ? -14.499 -3.134 2.783 1.00 82.56 89 VAL A O 1
ATOM 733 N N . PRO A 1 90 ? -15.130 -4.893 1.543 1.00 89.94 90 PRO A N 1
ATOM 734 C CA . PRO A 1 90 ? -14.492 -5.871 2.413 1.00 89.94 90 PRO A CA 1
ATOM 735 C C . PRO A 1 90 ? -12.993 -5.986 2.118 1.00 89.94 90 PRO A C 1
ATOM 737 O O . PRO A 1 90 ? -12.521 -5.672 1.020 1.00 89.94 90 PRO A O 1
ATOM 740 N N . CYS A 1 91 ? -12.253 -6.508 3.091 1.00 88.25 91 CYS A N 1
ATOM 741 C CA . CYS A 1 91 ? -10.866 -6.914 2.925 1.00 88.25 91 CYS A CA 1
ATOM 742 C C . CYS A 1 91 ? -10.746 -7.977 1.824 1.00 88.25 91 CYS A C 1
ATOM 744 O O . CYS A 1 91 ? -11.512 -8.942 1.790 1.00 88.25 91 CYS A O 1
ATOM 746 N N . GLY A 1 92 ? -9.757 -7.817 0.943 1.00 84.12 92 GLY A N 1
ATOM 747 C CA . GLY A 1 92 ? -9.519 -8.738 -0.167 1.00 84.12 92 GLY A CA 1
ATOM 748 C C . GLY A 1 92 ? -9.005 -10.123 0.242 1.00 84.12 92 GLY A C 1
ATOM 749 O O . GLY A 1 92 ? -9.143 -11.057 -0.544 1.00 84.12 92 GLY A O 1
ATOM 750 N N . GLU A 1 93 ? -8.424 -10.269 1.434 1.00 86.62 93 GLU A N 1
ATOM 751 C CA . GLU A 1 93 ? -7.849 -11.537 1.908 1.00 86.62 93 GLU A CA 1
ATOM 752 C C . GLU A 1 93 ? -8.771 -12.290 2.864 1.00 86.62 93 GLU A C 1
ATOM 754 O O . GLU A 1 93 ? -9.121 -13.439 2.607 1.00 86.62 93 GLU A O 1
ATOM 759 N N . CYS A 1 94 ? -9.186 -11.653 3.961 1.00 88.75 94 CYS A N 1
ATOM 760 C CA . CYS A 1 94 ? -9.982 -12.318 4.995 1.00 88.75 94 CYS A CA 1
ATOM 761 C C . CYS A 1 94 ? -11.479 -11.976 4.959 1.00 88.75 94 CYS A C 1
ATOM 763 O O . CYS A 1 94 ? -12.255 -12.595 5.682 1.00 88.75 94 CYS A O 1
ATOM 765 N N . GLY A 1 95 ? -11.900 -10.998 4.148 1.00 87.62 95 GLY A N 1
ATOM 766 C CA . GLY A 1 95 ? -13.300 -10.572 4.045 1.00 87.62 95 GLY A CA 1
ATOM 767 C C . GLY A 1 95 ? -13.814 -9.695 5.194 1.00 87.62 95 GLY A C 1
ATOM 768 O O . GLY A 1 95 ? -14.951 -9.230 5.121 1.00 87.62 95 GLY A O 1
ATOM 769 N N . SER A 1 96 ? -13.005 -9.433 6.226 1.00 90.19 96 SER A N 1
ATOM 770 C CA . SER A 1 96 ? -13.364 -8.528 7.328 1.00 90.19 96 SER A CA 1
ATOM 771 C C . SER A 1 96 ? -13.560 -7.077 6.859 1.00 90.19 96 SER A C 1
ATOM 773 O O . SER A 1 96 ? -13.090 -6.713 5.775 1.00 90.19 96 SER A O 1
ATOM 775 N N . PRO A 1 97 ? -14.224 -6.222 7.661 1.00 91.62 97 PRO A N 1
ATOM 776 C CA . PRO A 1 97 ? -14.302 -4.791 7.390 1.00 91.62 97 PRO A CA 1
ATOM 777 C C . PRO A 1 97 ? -12.921 -4.139 7.257 1.00 91.62 97 PRO A C 1
ATOM 779 O O . PRO A 1 97 ? -11.900 -4.658 7.720 1.00 91.62 97 PRO A O 1
ATOM 782 N N . VAL A 1 98 ? -12.898 -2.977 6.611 1.00 93.62 98 VAL A N 1
ATOM 783 C CA . VAL A 1 98 ? -11.678 -2.191 6.416 1.00 93.62 98 VAL A CA 1
ATOM 784 C C . VAL A 1 98 ? -11.876 -0.804 7.002 1.00 93.62 98 VAL A C 1
ATOM 786 O O . VAL A 1 98 ? -12.984 -0.272 6.983 1.00 93.62 98 VAL A O 1
ATOM 789 N N . ALA A 1 99 ? -10.808 -0.204 7.509 1.00 94.44 99 ALA A N 1
ATOM 790 C CA . ALA A 1 99 ? -10.800 1.203 7.864 1.00 94.44 99 ALA A CA 1
ATOM 791 C C . ALA A 1 99 ? -10.181 2.029 6.734 1.00 94.44 99 ALA A C 1
ATOM 793 O O . ALA A 1 99 ? -9.204 1.617 6.111 1.00 94.44 99 ALA A O 1
ATOM 794 N N . GLU A 1 100 ? -10.760 3.194 6.468 1.00 95.00 100 GLU A N 1
ATOM 795 C CA . GLU A 1 100 ? -10.288 4.148 5.473 1.00 95.00 100 GLU A CA 1
ATOM 796 C C . GLU A 1 100 ? -9.497 5.273 6.146 1.00 95.00 100 GLU A C 1
ATOM 798 O O . GLU A 1 100 ? -9.981 5.969 7.043 1.00 95.00 100 GLU A O 1
ATOM 803 N N . VAL A 1 101 ? -8.273 5.480 5.673 1.00 94.38 101 VAL A N 1
ATOM 804 C CA . VAL A 1 101 ? -7.406 6.600 6.044 1.00 94.38 101 VAL A CA 1
ATOM 805 C C . VAL A 1 101 ? -6.928 7.311 4.787 1.00 94.38 101 VAL A C 1
ATOM 807 O O . VAL A 1 101 ? -6.940 6.749 3.697 1.00 94.38 101 VAL A O 1
ATOM 810 N N . ILE A 1 102 ? -6.495 8.560 4.909 1.00 93.56 102 ILE A N 1
ATOM 811 C CA . ILE A 1 102 ? -5.863 9.275 3.799 1.00 93.56 102 ILE A CA 1
ATOM 812 C C . ILE A 1 102 ? -4.355 9.189 3.972 1.00 93.56 102 ILE A C 1
ATOM 814 O O . ILE A 1 102 ? -3.851 9.495 5.047 1.00 93.56 102 ILE A O 1
ATOM 818 N N . ILE A 1 103 ? -3.623 8.846 2.915 1.00 91.31 103 ILE A N 1
ATOM 819 C CA . ILE A 1 103 ? -2.158 8.896 2.913 1.00 91.31 103 ILE A CA 1
ATOM 820 C C . ILE A 1 103 ? -1.635 9.941 1.937 1.00 91.31 103 ILE A C 1
ATOM 822 O O . ILE A 1 103 ? -2.250 10.211 0.903 1.00 91.31 103 ILE A O 1
ATOM 826 N N . SER A 1 104 ? -0.468 10.505 2.240 1.00 87.25 104 SER A N 1
ATOM 827 C CA . SER A 1 104 ? 0.312 11.264 1.262 1.00 87.25 104 SER A CA 1
ATOM 828 C C . SER A 1 104 ? 1.155 10.311 0.422 1.00 87.25 104 SER A C 1
ATOM 830 O O . SER A 1 104 ? 2.107 9.711 0.919 1.00 87.25 104 SER A O 1
ATOM 832 N N . ALA A 1 105 ? 0.807 10.178 -0.856 1.00 77.50 105 ALA A N 1
ATOM 833 C CA . ALA A 1 105 ? 1.588 9.442 -1.843 1.00 77.50 105 ALA A CA 1
ATOM 834 C C . ALA A 1 105 ? 2.102 10.400 -2.931 1.00 77.50 105 ALA A C 1
ATOM 836 O O . ALA A 1 105 ? 1.569 11.494 -3.098 1.00 77.50 105 ALA A O 1
ATOM 837 N N . LEU A 1 106 ? 3.096 9.970 -3.722 1.00 69.25 106 LEU A N 1
ATOM 838 C CA . LEU A 1 106 ? 3.713 10.703 -4.853 1.00 69.25 106 LEU A CA 1
ATOM 839 C C . LEU A 1 106 ? 2.753 11.626 -5.633 1.00 69.25 106 LEU A C 1
ATOM 841 O O . LEU A 1 106 ? 3.115 12.725 -6.049 1.00 69.25 106 LEU A O 1
ATOM 845 N N . SER A 1 107 ? 1.525 11.160 -5.882 1.00 67.75 107 SER A N 1
ATOM 846 C CA . SER A 1 107 ? 0.524 11.845 -6.696 1.00 67.75 107 SER A CA 1
ATOM 847 C C . SER A 1 107 ? -0.378 12.847 -5.966 1.00 67.75 107 SER A C 1
ATOM 849 O O . SER A 1 107 ? -1.132 13.531 -6.666 1.00 67.75 107 SER A O 1
ATOM 851 N N . GLY A 1 108 ? -0.322 12.920 -4.634 1.00 80.12 108 GLY A N 1
ATOM 852 C CA . GLY A 1 108 ? -1.199 13.698 -3.756 1.00 80.12 108 GLY A CA 1
ATOM 853 C C . GLY A 1 108 ? -1.778 12.860 -2.607 1.00 80.12 108 GLY A C 1
ATOM 854 O O . GLY A 1 108 ? -1.346 11.735 -2.362 1.00 80.12 108 GLY A O 1
ATOM 855 N N . LEU A 1 109 ? -2.785 13.411 -1.928 1.00 88.19 109 LEU A N 1
ATOM 856 C CA . LEU A 1 109 ? -3.547 12.704 -0.899 1.00 88.19 109 LEU A CA 1
ATOM 857 C C . LEU A 1 109 ? -4.499 11.689 -1.541 1.00 88.19 109 LEU A C 1
ATOM 859 O O . LEU A 1 109 ? -5.246 12.045 -2.459 1.00 88.19 109 LEU A O 1
ATOM 863 N N . ILE A 1 110 ? -4.466 10.442 -1.073 1.00 88.62 110 ILE A N 1
ATOM 864 C CA . ILE A 1 110 ? -5.306 9.353 -1.589 1.00 88.62 110 ILE A CA 1
ATOM 865 C C . ILE A 1 110 ? -5.915 8.526 -0.448 1.00 88.62 110 ILE A C 1
ATOM 867 O O . ILE A 1 110 ? -5.273 8.394 0.596 1.00 88.62 110 ILE A O 1
ATOM 871 N N . PRO A 1 111 ? -7.115 7.948 -0.637 1.00 90.44 111 PRO A N 1
ATOM 872 C CA . PRO A 1 111 ? -7.668 6.960 0.283 1.00 90.44 111 PRO A CA 1
ATOM 873 C C . PRO A 1 111 ? -6.819 5.687 0.304 1.00 90.44 111 PRO A C 1
ATOM 875 O O . PRO A 1 111 ? -6.402 5.197 -0.747 1.00 90.44 111 PRO A O 1
ATOM 878 N N . PHE A 1 112 ? -6.608 5.146 1.495 1.00 90.44 112 PHE A N 1
ATOM 879 C CA . PHE A 1 112 ? -5.886 3.916 1.783 1.00 90.44 112 PHE A CA 1
ATOM 880 C C . PHE A 1 112 ? -6.700 3.094 2.775 1.00 90.44 112 PHE A C 1
ATOM 882 O O . PHE A 1 112 ? -7.225 3.628 3.753 1.00 90.44 112 PHE A O 1
ATOM 889 N N . TYR A 1 113 ? -6.821 1.801 2.508 1.00 91.88 113 TYR A N 1
ATOM 890 C CA . TYR A 1 113 ? -7.669 0.900 3.274 1.00 91.88 113 TYR A CA 1
ATOM 891 C C . TYR A 1 113 ? -6.805 -0.064 4.074 1.00 91.88 113 TYR A C 1
ATOM 893 O O . TYR A 1 113 ? -5.920 -0.691 3.502 1.00 91.88 113 TYR A O 1
ATOM 901 N N . ILE A 1 114 ? -7.079 -0.209 5.366 1.00 92.12 114 ILE A N 1
ATOM 902 C CA . ILE A 1 114 ? -6.396 -1.154 6.259 1.00 92.12 114 ILE A CA 1
ATOM 903 C C . ILE A 1 114 ? -7.399 -2.168 6.802 1.00 92.12 114 ILE A C 1
ATOM 905 O O . ILE A 1 114 ? -8.532 -1.809 7.124 1.00 92.12 114 ILE A O 1
ATOM 909 N N . CYS A 1 115 ? -7.023 -3.445 6.874 1.00 92.12 115 CYS A N 1
ATOM 910 C CA . CYS A 1 115 ? -7.900 -4.464 7.444 1.00 92.12 115 CYS A CA 1
ATOM 911 C C . CYS A 1 115 ? -8.078 -4.264 8.958 1.00 92.12 115 CYS A C 1
ATOM 913 O O . CYS A 1 115 ? -7.119 -3.951 9.656 1.00 92.12 115 CYS A O 1
ATOM 915 N N . THR A 1 116 ? -9.289 -4.487 9.481 1.00 91.56 116 THR A N 1
ATOM 916 C CA . THR A 1 116 ? -9.543 -4.428 10.933 1.00 91.56 116 THR A CA 1
ATOM 917 C C . THR A 1 116 ? -9.363 -5.762 11.657 1.00 91.56 116 THR A C 1
ATOM 919 O O . THR A 1 116 ? -9.546 -5.835 12.873 1.00 91.56 116 THR A O 1
ATOM 922 N N . LYS A 1 117 ? -9.018 -6.835 10.937 1.00 90.19 117 LYS A N 1
ATOM 923 C CA . LYS A 1 117 ? -8.727 -8.141 11.532 1.00 90.19 117 LYS A CA 1
ATOM 924 C C . LYS A 1 117 ? -7.278 -8.193 12.008 1.00 90.19 117 LYS A C 1
ATOM 926 O O . LYS A 1 117 ? -6.355 -8.009 11.217 1.00 90.19 117 LYS A O 1
ATOM 931 N N . TYR A 1 118 ? -7.080 -8.515 13.280 1.00 87.12 118 TYR A N 1
ATOM 932 C CA . TYR A 1 118 ? -5.757 -8.720 13.851 1.00 87.12 118 TYR A CA 1
ATOM 933 C C . TYR A 1 118 ? -5.048 -9.899 13.173 1.00 87.12 118 TYR A C 1
ATOM 935 O O . TYR A 1 118 ? -5.612 -10.989 13.038 1.00 87.12 118 TYR A O 1
ATOM 943 N N . GLY A 1 119 ? -3.809 -9.667 12.734 1.00 83.44 119 GLY A N 1
ATOM 944 C CA . GLY A 1 119 ? -3.010 -10.631 11.974 1.00 83.44 119 GLY A CA 1
ATOM 945 C C . GLY A 1 119 ? -3.301 -10.672 10.470 1.00 83.44 119 GLY A C 1
ATOM 946 O O . GLY A 1 119 ? -2.707 -11.487 9.773 1.00 83.44 119 GLY A O 1
ATOM 947 N N . CYS A 1 120 ? -4.197 -9.824 9.955 1.00 87.31 120 CYS A N 1
ATOM 948 C CA . CYS A 1 120 ? -4.363 -9.646 8.517 1.00 87.31 120 CYS A CA 1
ATOM 949 C C . CYS A 1 120 ? -3.413 -8.550 8.018 1.00 87.31 120 CYS A C 1
ATOM 951 O O . CYS A 1 120 ? -3.535 -7.394 8.418 1.00 87.31 120 CYS A O 1
ATOM 953 N N . GLU A 1 121 ? -2.504 -8.912 7.117 1.00 87.69 121 GLU A N 1
ATOM 954 C CA . GLU A 1 121 ? -1.498 -8.016 6.527 1.00 87.69 121 GLU A CA 1
ATOM 955 C C . GLU A 1 121 ? -2.023 -7.255 5.295 1.00 87.69 121 GLU A C 1
ATOM 957 O O . GLU A 1 121 ? -1.291 -6.584 4.565 1.00 87.69 121 GLU A O 1
ATOM 962 N N . TRP A 1 122 ? -3.327 -7.348 5.046 1.00 86.06 122 TRP A N 1
ATOM 963 C CA . TRP A 1 122 ? -3.931 -6.750 3.874 1.00 86.06 122 TRP A CA 1
ATOM 964 C C . TRP A 1 122 ? -4.132 -5.240 4.032 1.00 86.06 122 TRP A C 1
ATOM 966 O O . TRP A 1 122 ? -4.765 -4.755 4.980 1.00 86.06 122 TRP A O 1
ATOM 976 N N . HIS A 1 123 ? -3.718 -4.513 2.997 1.00 86.94 123 HIS A N 1
ATOM 977 C CA . HIS A 1 123 ? -4.084 -3.121 2.765 1.00 86.94 123 HIS A CA 1
ATOM 978 C C . HIS A 1 123 ? -4.474 -2.916 1.301 1.00 86.94 123 HIS A C 1
ATOM 980 O O . HIS A 1 123 ? -4.023 -3.645 0.417 1.00 86.94 123 HIS A O 1
ATOM 986 N N . GLY A 1 124 ? -5.285 -1.898 1.025 1.00 84.94 124 GLY A N 1
ATOM 987 C CA . GLY A 1 124 ? -5.837 -1.663 -0.304 1.00 84.94 124 GLY A CA 1
ATOM 988 C C . GLY A 1 124 ? -5.786 -0.211 -0.761 1.00 84.94 124 GLY A C 1
ATOM 989 O O . GLY A 1 124 ? -5.822 0.731 0.028 1.00 84.94 124 GLY A O 1
ATOM 990 N N . LEU A 1 125 ? -5.788 -0.044 -2.081 1.00 85.06 125 LEU A N 1
ATOM 991 C CA . LEU A 1 125 ? -6.029 1.216 -2.779 1.00 85.06 125 LEU A CA 1
ATOM 992 C C . LEU A 1 125 ? -7.170 1.031 -3.780 1.00 85.06 125 LEU A C 1
ATOM 994 O O . LEU A 1 125 ? -7.413 -0.069 -4.285 1.00 85.06 125 LEU A O 1
ATOM 998 N N . THR A 1 126 ? -7.859 2.118 -4.133 1.00 82.00 126 THR A N 1
ATOM 999 C CA . THR A 1 126 ? -8.786 2.060 -5.270 1.00 82.00 126 THR A CA 1
ATOM 1000 C C . THR A 1 126 ? -8.000 1.859 -6.571 1.00 82.00 126 THR A C 1
ATOM 1002 O O . THR A 1 126 ? -6.931 2.442 -6.754 1.00 82.00 126 THR A O 1
ATOM 1005 N N . LYS A 1 127 ? -8.561 1.125 -7.546 1.00 77.25 127 LYS A N 1
ATOM 1006 C CA . LYS A 1 127 ? -7.933 0.967 -8.879 1.00 77.25 127 LYS A CA 1
ATOM 1007 C C . LYS A 1 127 ? -7.647 2.303 -9.566 1.00 77.25 127 LYS A C 1
ATOM 1009 O O . LYS A 1 127 ? -6.751 2.406 -10.403 1.00 77.25 127 LYS A O 1
ATOM 1014 N N . ARG A 1 128 ? -8.449 3.333 -9.272 1.00 79.81 128 ARG A N 1
ATOM 1015 C CA . ARG A 1 128 ? -8.256 4.676 -9.827 1.00 79.81 128 ARG A CA 1
ATOM 1016 C C . ARG A 1 128 ? -6.998 5.317 -9.249 1.00 79.81 128 ARG A C 1
ATOM 1018 O O . ARG A 1 128 ? -6.213 5.875 -10.013 1.00 79.81 128 ARG A O 1
ATOM 1025 N N . ASP A 1 129 ? -6.817 5.244 -7.936 1.00 82.06 129 ASP A N 1
ATOM 1026 C CA . ASP A 1 129 ? -5.679 5.859 -7.256 1.00 82.06 129 ASP A CA 1
ATOM 1027 C C . ASP A 1 129 ? -4.392 5.071 -7.487 1.00 82.06 129 ASP A C 1
ATOM 1029 O O . ASP A 1 129 ? -3.365 5.673 -7.792 1.00 82.06 129 ASP A O 1
ATOM 1033 N N . GLU A 1 130 ? -4.469 3.741 -7.517 1.00 78.44 130 GLU A N 1
ATOM 1034 C CA . GLU A 1 130 ? -3.360 2.876 -7.923 1.00 78.44 130 GLU A CA 1
ATOM 1035 C C . GLU A 1 130 ? -2.832 3.265 -9.315 1.00 78.44 130 GLU A C 1
ATOM 1037 O O . GLU A 1 130 ? -1.641 3.525 -9.489 1.00 78.44 130 GLU A O 1
ATOM 1042 N N . ARG A 1 131 ? -3.718 3.416 -10.312 1.00 76.12 131 ARG A N 1
ATOM 1043 C CA . ARG A 1 131 ? -3.326 3.869 -11.659 1.00 76.12 131 ARG A CA 1
ATOM 1044 C C . ARG A 1 131 ? -2.680 5.252 -11.646 1.00 76.12 131 ARG A C 1
ATOM 1046 O O . ARG A 1 131 ? -1.717 5.475 -12.375 1.00 76.12 131 ARG A O 1
ATOM 1053 N N . ARG A 1 132 ? -3.191 6.188 -10.839 1.00 76.88 132 ARG A N 1
ATOM 1054 C CA . ARG A 1 132 ? -2.619 7.543 -10.724 1.00 76.88 132 ARG A CA 1
ATOM 1055 C C . ARG A 1 132 ? -1.212 7.522 -10.139 1.00 76.88 132 ARG A C 1
ATOM 1057 O O . ARG A 1 132 ? -0.389 8.320 -10.581 1.00 76.88 132 ARG A O 1
ATOM 1064 N N . ILE A 1 133 ? -0.941 6.632 -9.185 1.00 75.81 133 ILE A N 1
ATOM 1065 C CA . ILE A 1 133 ? 0.398 6.442 -8.623 1.00 75.81 133 ILE A CA 1
ATOM 1066 C C . ILE A 1 133 ? 1.314 5.820 -9.676 1.00 75.81 133 ILE A C 1
ATOM 1068 O O . ILE A 1 133 ? 2.345 6.413 -9.989 1.00 75.81 133 ILE A O 1
ATOM 1072 N N . LYS A 1 134 ? 0.910 4.697 -10.291 1.00 74.06 134 LYS A N 1
ATOM 1073 C CA . LYS A 1 134 ? 1.707 3.983 -11.308 1.00 74.06 134 LYS A CA 1
ATOM 1074 C C . LYS A 1 134 ? 2.161 4.886 -12.451 1.00 74.06 134 LYS A C 1
ATOM 1076 O O . LYS A 1 134 ? 3.325 4.855 -12.836 1.00 74.06 134 LYS A O 1
ATOM 1081 N N . LEU A 1 135 ? 1.266 5.740 -12.951 1.00 74.00 135 LEU A N 1
ATOM 1082 C CA . LEU A 1 135 ? 1.565 6.678 -14.041 1.00 74.00 135 LEU A CA 1
ATOM 1083 C C . LEU A 1 135 ? 2.613 7.741 -13.680 1.00 74.00 135 LEU A C 1
ATOM 1085 O O . LEU A 1 135 ? 3.194 8.339 -14.582 1.00 74.00 135 LEU A O 1
ATOM 1089 N N . LYS A 1 136 ? 2.841 8.004 -12.388 1.00 77.69 136 LYS A N 1
ATOM 1090 C CA . LYS A 1 136 ? 3.807 9.004 -11.919 1.00 77.69 136 LYS A CA 1
ATOM 1091 C C . LYS A 1 136 ? 5.132 8.409 -11.448 1.00 77.69 136 LYS A C 1
ATOM 1093 O O . LYS A 1 136 ? 6.041 9.182 -11.159 1.00 77.69 136 LYS A O 1
ATOM 1098 N N . ILE A 1 137 ? 5.263 7.082 -11.362 1.00 76.94 137 ILE A N 1
ATOM 1099 C CA . ILE A 1 137 ? 6.542 6.448 -11.027 1.00 76.94 137 ILE A CA 1
ATOM 1100 C C . ILE A 1 137 ? 7.504 6.689 -12.206 1.00 76.94 137 ILE A C 1
ATOM 1102 O O . ILE A 1 137 ? 7.223 6.235 -13.327 1.00 76.94 137 ILE A O 1
ATOM 1106 N N . PRO A 1 138 ? 8.617 7.422 -11.997 1.00 83.19 138 PRO A N 1
ATOM 1107 C CA . PRO A 1 138 ? 9.593 7.645 -13.054 1.00 83.19 138 PRO A CA 1
ATOM 1108 C C . PRO A 1 138 ? 10.236 6.317 -13.456 1.00 83.19 138 PRO A C 1
ATOM 1110 O O . PRO A 1 138 ? 10.239 5.356 -12.686 1.00 83.19 138 PRO A O 1
ATOM 1113 N N . ARG A 1 139 ? 10.786 6.258 -14.669 1.00 87.50 139 ARG A N 1
ATOM 1114 C CA . ARG A 1 139 ? 11.618 5.120 -15.065 1.00 87.50 139 ARG A CA 1
ATOM 1115 C C . ARG A 1 139 ? 12.805 5.029 -14.107 1.00 87.50 139 ARG A C 1
ATOM 1117 O O . ARG A 1 139 ? 13.401 6.057 -13.799 1.00 87.50 139 ARG A O 1
ATOM 1124 N N . GLN A 1 140 ? 13.107 3.831 -13.621 1.00 88.44 140 GLN A N 1
ATOM 1125 C CA . GLN A 1 140 ? 14.277 3.625 -12.777 1.00 88.44 140 GLN A CA 1
ATOM 1126 C C . GLN A 1 140 ? 15.527 3.641 -13.651 1.00 88.44 140 GLN A C 1
ATOM 1128 O O . GLN A 1 140 ? 15.618 2.881 -14.619 1.00 88.44 140 GLN A O 1
ATOM 1133 N N . ASP A 1 141 ? 16.480 4.509 -13.332 1.00 92.06 141 ASP A N 1
ATOM 1134 C CA . ASP A 1 141 ? 17.753 4.539 -14.044 1.00 92.06 141 ASP A CA 1
ATOM 1135 C C . ASP A 1 141 ? 18.538 3.266 -13.736 1.00 92.06 141 ASP A C 1
ATOM 1137 O O . ASP A 1 141 ? 18.560 2.780 -12.601 1.00 92.06 141 ASP A O 1
ATOM 1141 N N . MET A 1 142 ? 19.136 2.685 -14.774 1.00 94.50 142 MET A N 1
ATOM 1142 C CA . MET A 1 142 ? 19.955 1.494 -14.612 1.00 94.50 142 MET A CA 1
ATOM 1143 C C . MET A 1 142 ? 21.309 1.916 -14.040 1.00 94.50 142 MET A C 1
ATOM 1145 O O . MET A 1 142 ? 21.933 2.817 -14.599 1.00 94.50 142 MET A O 1
ATOM 1149 N N . PRO A 1 143 ? 21.779 1.304 -12.943 1.00 95.25 143 PRO A N 1
ATOM 1150 C CA . PRO A 1 143 ? 23.138 1.522 -12.475 1.00 95.25 143 PRO A CA 1
ATOM 1151 C C . PRO A 1 143 ? 24.141 1.148 -13.571 1.00 95.25 143 PRO A C 1
ATOM 1153 O O . PRO A 1 143 ? 24.065 0.061 -14.145 1.00 95.25 143 PRO A O 1
ATOM 1156 N N . GLU A 1 144 ? 25.084 2.042 -13.852 1.00 96.88 144 GLU A N 1
ATOM 1157 C CA . GLU A 1 144 ? 26.088 1.876 -14.904 1.00 96.88 144 GLU A CA 1
ATOM 1158 C C . GLU A 1 144 ? 27.498 2.129 -14.362 1.00 96.88 144 GLU A C 1
ATOM 1160 O O . GLU A 1 144 ? 27.691 2.885 -13.407 1.00 96.88 144 GLU A O 1
ATOM 1165 N N . GLN A 1 145 ? 28.496 1.518 -15.003 1.00 97.25 145 GLN A N 1
ATOM 1166 C CA . GLN A 1 145 ? 29.901 1.850 -14.789 1.00 97.25 145 GLN A CA 1
ATOM 1167 C C . GLN A 1 145 ? 30.175 3.327 -15.081 1.00 97.25 145 GLN A C 1
ATOM 1169 O O . GLN A 1 145 ? 29.712 3.874 -16.087 1.00 97.25 145 GLN A O 1
ATOM 1174 N N . ASP A 1 146 ? 31.045 3.928 -14.267 1.00 96.44 146 ASP A N 1
ATOM 1175 C CA . ASP A 1 146 ? 31.572 5.258 -14.548 1.00 96.44 146 ASP A CA 1
ATOM 1176 C C . ASP A 1 146 ? 32.272 5.295 -15.917 1.00 96.44 146 ASP A C 1
ATOM 1178 O O . ASP A 1 146 ? 33.033 4.397 -16.296 1.00 96.44 146 ASP A O 1
ATOM 1182 N N . GLN A 1 147 ? 32.018 6.369 -16.665 1.00 96.81 147 GLN A N 1
ATOM 1183 C CA . GLN A 1 147 ? 32.527 6.545 -18.022 1.00 96.81 147 GLN A CA 1
ATOM 1184 C C . GLN A 1 147 ? 34.059 6.494 -18.109 1.00 96.81 147 GLN A C 1
ATOM 1186 O O . GLN A 1 147 ? 34.592 6.001 -19.100 1.00 96.81 147 GLN A O 1
ATOM 1191 N N . THR A 1 148 ? 34.769 6.978 -17.087 1.00 97.38 148 THR A N 1
ATOM 1192 C CA . THR A 1 148 ? 36.237 7.001 -17.057 1.00 97.38 148 THR A CA 1
ATOM 1193 C C . THR A 1 148 ? 36.821 5.629 -16.749 1.00 97.38 148 THR A C 1
ATOM 1195 O O . THR A 1 148 ? 37.926 5.324 -17.182 1.00 97.38 148 THR A O 1
ATOM 1198 N N . LEU A 1 149 ? 36.067 4.767 -16.065 1.00 94.75 149 LEU A N 1
ATOM 1199 C CA . LEU A 1 149 ? 36.490 3.405 -15.755 1.00 94.75 149 LEU A CA 1
ATOM 1200 C C . LEU A 1 149 ? 36.193 2.449 -16.914 1.00 94.75 149 LEU A C 1
ATOM 1202 O O . LEU A 1 149 ? 37.054 1.645 -17.282 1.00 94.75 149 LEU A O 1
ATOM 1206 N N . ARG A 1 150 ? 35.008 2.561 -17.533 1.00 96.88 150 ARG A N 1
ATOM 1207 C CA . ARG A 1 150 ? 34.557 1.630 -18.584 1.00 96.88 150 ARG A CA 1
ATOM 1208 C C . ARG A 1 150 ? 35.372 1.698 -19.876 1.00 96.88 150 ARG A C 1
ATOM 1210 O O . ARG A 1 150 ? 35.404 0.731 -20.622 1.00 96.88 150 ARG A O 1
ATOM 1217 N N . VAL A 1 151 ? 36.065 2.810 -20.140 1.00 97.44 151 VAL A N 1
ATOM 1218 C CA . VAL A 1 151 ? 36.960 2.937 -21.310 1.00 97.44 151 VAL A CA 1
ATOM 1219 C C . VAL A 1 151 ? 38.242 2.107 -21.183 1.00 97.44 151 VAL A C 1
ATOM 1221 O O . VAL A 1 151 ? 38.948 1.916 -22.171 1.00 97.44 151 VAL A O 1
ATOM 1224 N N . HIS A 1 152 ? 38.552 1.612 -19.983 1.00 97.69 152 HIS A N 1
ATOM 1225 C CA . HIS A 1 152 ? 39.774 0.861 -19.691 1.00 97.69 152 HIS A CA 1
ATOM 1226 C C . HIS A 1 152 ? 39.533 -0.634 -19.448 1.00 97.69 152 HIS A C 1
ATOM 1228 O O . HIS A 1 152 ? 40.465 -1.348 -19.079 1.00 97.69 152 HIS A O 1
ATOM 1234 N N . ASN A 1 153 ? 38.306 -1.128 -19.631 1.00 97.44 153 ASN A N 1
ATOM 1235 C CA . ASN A 1 153 ? 37.972 -2.529 -19.401 1.00 97.44 153 ASN A CA 1
ATOM 1236 C C . ASN A 1 153 ? 36.897 -3.038 -20.382 1.00 97.44 153 ASN A C 1
ATOM 1238 O O . ASN A 1 153 ? 36.316 -2.269 -21.138 1.00 97.44 153 ASN A O 1
ATOM 1242 N N . PHE A 1 154 ? 36.662 -4.352 -20.378 1.00 96.88 154 PHE A N 1
ATOM 1243 C CA . PHE A 1 154 ? 35.637 -5.028 -21.191 1.00 96.88 154 PHE A CA 1
ATOM 1244 C C . PHE A 1 154 ? 34.515 -5.631 -20.328 1.00 96.88 154 PHE A C 1
ATOM 1246 O O . PHE A 1 154 ? 33.824 -6.555 -20.752 1.00 96.88 154 PHE A O 1
ATOM 1253 N N . GLN A 1 155 ? 34.371 -5.169 -19.086 1.00 97.25 155 GLN A N 1
ATOM 1254 C CA . GLN A 1 155 ? 33.291 -5.597 -18.204 1.00 97.25 155 GLN A CA 1
ATOM 1255 C C . GLN A 1 155 ? 31.974 -4.946 -18.637 1.00 97.25 155 GLN A C 1
ATOM 1257 O O . GLN A 1 155 ? 31.955 -3.906 -19.298 1.00 97.25 155 GLN A O 1
ATOM 1262 N N . GLU A 1 156 ? 30.863 -5.565 -18.253 1.00 96.69 156 GLU A N 1
ATOM 1263 C CA . GLU A 1 156 ? 29.524 -5.089 -18.585 1.00 96.69 156 GLU A CA 1
ATOM 1264 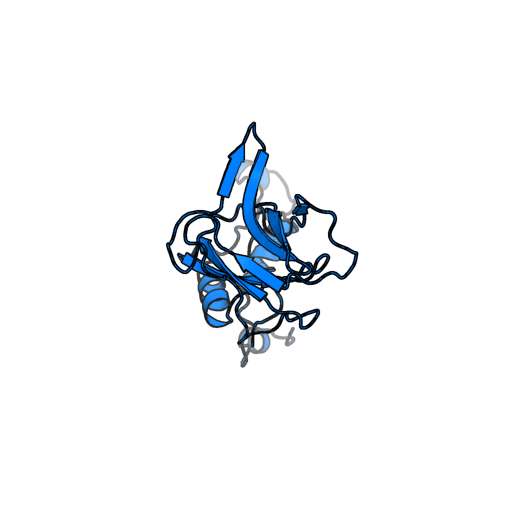C C . GLU A 1 156 ? 29.272 -3.685 -18.019 1.00 96.69 156 GLU A C 1
ATOM 1266 O O . GLU A 1 156 ? 29.486 -3.432 -16.834 1.00 96.69 156 GLU A O 1
ATOM 1271 N N . VAL A 1 157 ? 28.847 -2.756 -18.878 1.00 97.06 157 VAL A N 1
ATOM 1272 C CA . VAL A 1 157 ? 28.601 -1.359 -18.497 1.00 97.06 157 VAL A CA 1
ATOM 1273 C C . VAL A 1 157 ? 27.360 -1.218 -17.611 1.00 97.06 157 VAL A C 1
ATOM 1275 O O . VAL A 1 157 ? 27.500 -0.638 -16.536 1.00 97.06 157 VAL A O 1
ATOM 1278 N N . PRO A 1 158 ? 26.166 -1.706 -18.001 1.00 97.00 158 PRO A N 1
ATOM 1279 C CA . PRO A 1 158 ? 25.026 -1.728 -17.096 1.00 97.00 158 PRO A CA 1
ATOM 1280 C C . PRO A 1 158 ? 25.201 -2.831 -16.052 1.00 97.00 158 PRO A C 1
ATOM 1282 O O . PRO A 1 158 ? 25.358 -3.996 -16.388 1.00 97.00 158 PRO A O 1
ATOM 1285 N N . TYR A 1 159 ? 25.096 -2.488 -14.773 1.00 95.00 159 TYR A N 1
ATOM 1286 C CA . TYR A 1 159 ? 25.115 -3.483 -13.697 1.00 95.00 159 TYR A CA 1
ATOM 1287 C C . TYR A 1 159 ? 23.765 -4.194 -13.511 1.00 95.00 159 TYR A C 1
ATOM 1289 O O . TYR A 1 159 ? 23.650 -5.109 -12.697 1.00 95.00 159 TYR A O 1
ATOM 1297 N N . GLY A 1 160 ? 22.733 -3.759 -14.239 1.00 95.06 160 GLY A N 1
ATOM 1298 C CA . GLY A 1 160 ? 21.362 -4.221 -14.058 1.00 95.06 160 GLY A CA 1
ATOM 1299 C C . GLY A 1 160 ? 20.692 -3.626 -12.817 1.00 95.06 160 GLY A C 1
ATOM 1300 O O . GLY A 1 160 ? 21.287 -2.879 -12.038 1.00 95.06 160 GLY A O 1
ATOM 1301 N N . TYR A 1 161 ? 19.405 -3.924 -12.645 1.00 93.12 161 TYR A N 1
ATOM 1302 C CA . TYR A 1 161 ? 18.649 -3.451 -11.488 1.00 93.12 161 TYR A CA 1
ATOM 1303 C C . TYR A 1 161 ? 18.941 -4.278 -10.237 1.00 93.12 161 TYR A C 1
ATOM 1305 O O . TYR A 1 161 ? 19.011 -5.506 -10.283 1.00 93.12 161 TYR A O 1
ATOM 1313 N N . THR A 1 162 ? 19.001 -3.600 -9.091 1.00 90.31 162 THR A N 1
ATOM 1314 C CA . THR A 1 162 ? 18.840 -4.263 -7.793 1.00 90.31 162 THR A CA 1
ATOM 1315 C C . THR A 1 162 ? 17.406 -4.773 -7.646 1.00 90.31 162 THR A C 1
ATOM 1317 O O . THR A 1 162 ? 16.497 -4.287 -8.322 1.00 90.31 162 THR A O 1
ATOM 1320 N N . THR A 1 163 ? 17.168 -5.711 -6.727 1.00 85.75 163 THR A N 1
ATOM 1321 C CA . THR A 1 163 ? 15.820 -6.236 -6.450 1.00 85.75 163 THR A CA 1
ATOM 1322 C C . THR A 1 163 ? 14.806 -5.120 -6.185 1.00 85.75 163 THR A C 1
ATOM 1324 O O . THR A 1 163 ? 13.707 -5.139 -6.730 1.00 85.75 163 THR A O 1
ATOM 1327 N N . GLU A 1 164 ? 15.187 -4.105 -5.409 1.00 79.31 164 GLU A N 1
ATOM 1328 C CA . GLU A 1 164 ? 14.322 -2.967 -5.083 1.00 79.31 164 GLU A CA 1
ATOM 1329 C C . GLU A 1 164 ? 13.987 -2.112 -6.315 1.00 79.31 164 GLU A C 1
ATOM 1331 O O . GLU A 1 164 ? 12.827 -1.750 -6.522 1.00 79.31 164 GLU A O 1
ATOM 1336 N N . LEU A 1 165 ? 14.982 -1.818 -7.164 1.00 83.69 165 LEU A N 1
ATOM 1337 C CA . LEU A 1 165 ? 14.774 -1.056 -8.401 1.00 83.69 165 LEU A CA 1
ATOM 1338 C C . LEU A 1 165 ? 13.945 -1.848 -9.416 1.00 83.69 165 LEU A C 1
ATOM 1340 O O . LEU A 1 165 ? 13.073 -1.278 -10.069 1.00 83.69 165 LEU A O 1
ATOM 1344 N N . ALA A 1 166 ? 14.179 -3.157 -9.519 1.00 86.50 166 ALA A N 1
ATOM 1345 C CA . ALA A 1 166 ? 13.451 -4.039 -10.420 1.00 86.50 166 ALA A CA 1
ATOM 1346 C C . ALA A 1 166 ? 11.966 -4.121 -10.045 1.00 86.50 166 ALA A C 1
ATOM 1348 O O . ALA A 1 166 ? 11.110 -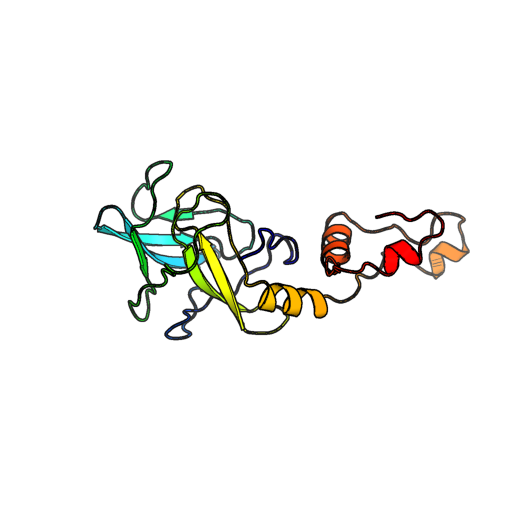3.995 -10.920 1.00 86.50 166 ALA A O 1
ATOM 1349 N N . LEU A 1 167 ? 11.654 -4.269 -8.751 1.00 79.38 167 LEU A N 1
ATOM 1350 C CA . LEU A 1 167 ? 10.276 -4.252 -8.251 1.00 79.38 167 LEU A CA 1
ATOM 1351 C C . LEU A 1 167 ? 9.586 -2.920 -8.565 1.00 79.38 167 LEU A C 1
ATOM 1353 O O . LEU A 1 167 ? 8.448 -2.906 -9.036 1.00 79.38 167 LEU A O 1
ATOM 1357 N N . LEU A 1 168 ? 10.287 -1.800 -8.372 1.00 77.88 168 LEU A N 1
ATOM 1358 C CA . LEU A 1 168 ? 9.742 -0.475 -8.648 1.00 77.88 168 LEU A CA 1
ATOM 1359 C C . LEU A 1 168 ? 9.508 -0.226 -10.147 1.00 77.88 168 LEU A C 1
ATOM 1361 O O . LEU A 1 168 ? 8.468 0.320 -10.517 1.00 77.88 168 LEU A O 1
ATOM 1365 N N . GLU A 1 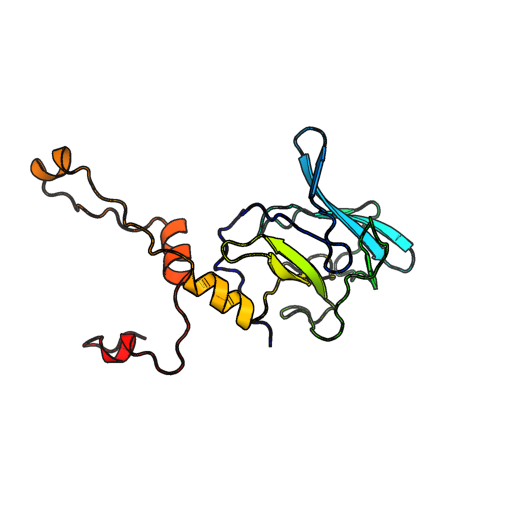169 ? 10.435 -0.643 -11.012 1.00 88.19 169 GLU A N 1
ATOM 1366 C CA . GLU A 1 169 ? 10.283 -0.530 -12.468 1.00 88.19 169 GLU A CA 1
ATOM 1367 C C . GLU A 1 169 ? 9.158 -1.435 -12.985 1.00 88.19 169 GLU A C 1
ATOM 1369 O O . GLU A 1 169 ? 8.283 -0.969 -13.718 1.00 88.19 169 GLU A O 1
ATOM 1374 N N . ALA A 1 170 ? 9.108 -2.699 -12.544 1.00 86.44 170 ALA A N 1
ATOM 13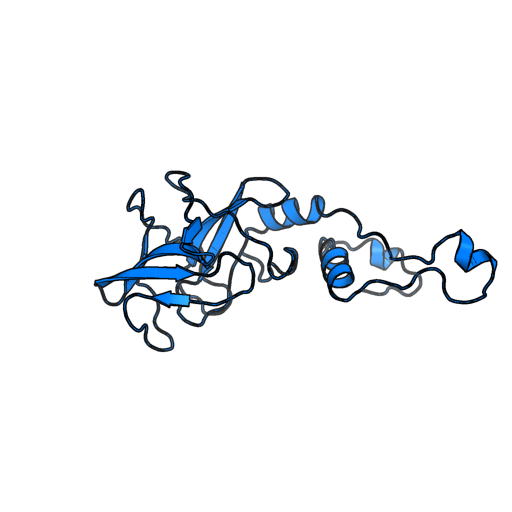75 C CA . ALA A 1 170 ? 8.011 -3.621 -12.853 1.00 86.44 170 ALA A CA 1
ATOM 1376 C C . ALA A 1 170 ? 6.659 -3.056 -12.399 1.00 86.44 170 ALA A C 1
ATOM 1378 O O . ALA A 1 170 ? 5.627 -3.241 -13.053 1.00 86.44 170 ALA A O 1
ATOM 1379 N N . GLY A 1 171 ? 6.686 -2.283 -11.315 1.00 78.94 171 GLY A N 1
ATOM 1380 C CA . GLY A 1 171 ? 5.528 -1.624 -10.762 1.00 78.94 171 GLY A CA 1
ATOM 1381 C C . GLY A 1 171 ? 4.838 -0.600 -11.666 1.00 78.94 171 GLY A C 1
ATOM 1382 O O . GLY A 1 171 ? 3.664 -0.275 -11.476 1.00 78.94 171 GLY A O 1
ATOM 1383 N N . ARG A 1 172 ? 5.537 -0.123 -12.697 1.00 83.00 172 ARG A N 1
ATOM 1384 C CA . ARG A 1 172 ? 5.009 0.816 -13.693 1.00 83.00 172 ARG A CA 1
ATOM 1385 C C . ARG A 1 172 ? 4.082 0.139 -14.706 1.00 83.00 172 ARG A C 1
ATOM 1387 O O . ARG A 1 172 ? 3.359 0.832 -15.424 1.00 83.00 172 ARG A O 1
ATOM 1394 N N . CYS A 1 173 ? 4.079 -1.196 -14.780 1.00 85.81 173 CYS A N 1
ATOM 1395 C CA . CYS A 1 173 ? 3.231 -1.936 -15.708 1.00 85.81 173 CYS A CA 1
ATOM 1396 C C . CYS A 1 173 ? 1.740 -1.693 -15.414 1.00 85.81 173 CYS A C 1
ATOM 1398 O O . CYS A 1 173 ? 1.234 -1.936 -14.316 1.00 85.81 173 CYS A O 1
ATOM 1400 N N . LEU A 1 174 ? 1.006 -1.236 -16.433 1.00 82.12 174 LEU A N 1
ATOM 1401 C CA . LEU A 1 174 ? -0.420 -0.916 -16.321 1.00 82.12 174 LEU A CA 1
ATOM 1402 C C . LEU A 1 174 ? -1.336 -2.142 -16.412 1.00 82.12 174 LEU A C 1
ATOM 1404 O O . LEU A 1 174 ? -2.550 -1.980 -16.288 1.00 82.12 174 LEU A O 1
ATOM 1408 N N . GLN A 1 175 ? -0.778 -3.334 -16.657 1.00 84.12 175 GLN A N 1
ATOM 1409 C CA . GLN A 1 175 ? -1.546 -4.557 -16.912 1.00 84.12 175 GLN A CA 1
ATOM 1410 C C . GLN A 1 175 ? -2.606 -4.312 -18.004 1.00 84.12 175 GLN A C 1
ATOM 1412 O O . GLN A 1 175 ? -3.815 -4.470 -17.815 1.00 84.12 175 GLN A O 1
ATOM 1417 N N . CYS A 1 176 ? -2.136 -3.804 -19.149 1.00 85.19 176 CYS A N 1
ATOM 1418 C CA . CYS A 1 176 ? -2.980 -3.361 -20.253 1.00 85.19 176 CYS A CA 1
ATOM 1419 C C . CYS A 1 176 ? -3.867 -4.501 -20.767 1.00 85.19 176 CYS A C 1
ATOM 1421 O O . CYS A 1 176 ? -3.367 -5.549 -21.159 1.00 85.19 176 CYS A O 1
ATOM 1423 N N . LYS A 1 177 ? -5.179 -4.252 -20.899 1.00 87.94 177 LYS A N 1
ATOM 1424 C CA . LYS A 1 177 ? -6.116 -5.216 -21.514 1.00 87.94 177 LYS A CA 1
ATOM 1425 C C . LYS A 1 177 ? -5.713 -5.604 -22.945 1.00 87.94 177 LYS A C 1
ATOM 1427 O O . LYS A 1 177 ? -5.982 -6.717 -23.376 1.00 87.94 177 LYS A O 1
ATOM 1432 N N . LYS A 1 178 ? -5.124 -4.660 -23.685 1.00 92.75 178 LYS A N 1
ATOM 1433 C CA . LYS A 1 178 ? -4.513 -4.877 -25.002 1.00 92.75 178 LYS A CA 1
ATOM 1434 C C . LYS A 1 178 ? -3.011 -4.578 -24.880 1.00 92.75 178 LYS A C 1
ATOM 1436 O O . LYS A 1 178 ? -2.648 -3.398 -24.908 1.00 92.75 178 LYS A O 1
ATOM 1441 N N . PRO A 1 179 ? -2.158 -5.586 -24.637 1.00 93.00 179 PRO A N 1
ATOM 1442 C CA . PRO A 1 179 ? -0.744 -5.371 -24.357 1.00 93.00 179 PRO A CA 1
ATOM 1443 C C . PRO A 1 179 ? 0.070 -5.243 -25.654 1.00 93.00 179 PRO A C 1
ATOM 1445 O O . PRO A 1 179 ? 0.621 -6.213 -26.165 1.00 93.00 179 PRO A O 1
ATOM 1448 N N . LEU A 1 180 ? 0.191 -4.015 -26.167 1.00 94.88 180 LEU A N 1
ATOM 1449 C CA . LEU A 1 180 ? 0.965 -3.723 -27.388 1.00 94.88 180 LEU A CA 1
ATOM 1450 C C . LEU A 1 180 ? 2.453 -4.106 -27.273 1.00 94.88 180 LEU A C 1
ATOM 1452 O O . LEU A 1 180 ? 3.116 -4.331 -28.279 1.00 94.88 180 LEU A O 1
ATOM 1456 N N . CYS A 1 181 ? 2.984 -4.193 -26.049 1.00 95.94 181 CYS A N 1
ATOM 1457 C CA . CYS A 1 181 ? 4.347 -4.659 -25.797 1.00 95.94 181 CYS A CA 1
ATOM 1458 C C . CYS A 1 181 ? 4.567 -6.123 -26.215 1.00 95.94 181 CYS A C 1
ATOM 1460 O O . CYS A 1 181 ? 5.656 -6.444 -26.681 1.00 95.94 181 CYS A O 1
ATOM 1462 N N . VAL A 1 182 ? 3.543 -6.979 -26.103 1.00 96.69 182 VAL A N 1
ATOM 1463 C CA . VAL A 1 182 ? 3.606 -8.391 -26.517 1.00 96.69 182 VAL A CA 1
ATOM 1464 C C . VAL A 1 182 ? 3.617 -8.485 -28.039 1.00 96.69 182 VAL A C 1
ATOM 1466 O O . VAL A 1 182 ? 4.473 -9.160 -28.595 1.00 96.69 182 VAL A O 1
ATOM 1469 N N . GLU A 1 183 ? 2.734 -7.736 -28.711 1.00 94.56 183 GLU A N 1
ATOM 1470 C CA . GLU A 1 183 ? 2.678 -7.659 -30.182 1.00 94.56 183 GLU A CA 1
ATOM 1471 C C . GLU A 1 183 ? 3.984 -7.114 -30.788 1.00 94.56 183 GLU A C 1
ATOM 1473 O O . GLU A 1 183 ? 4.378 -7.507 -31.884 1.00 94.56 183 GLU A O 1
ATOM 1478 N N . GLY A 1 184 ? 4.674 -6.217 -30.075 1.00 95.62 184 GLY A N 1
ATOM 1479 C CA . GLY A 1 184 ? 5.979 -5.692 -30.483 1.00 95.62 184 GLY A CA 1
ATOM 1480 C C . GLY A 1 184 ? 7.147 -6.661 -30.270 1.00 95.62 184 GLY A C 1
ATOM 1481 O O . GLY A 1 184 ? 8.227 -6.438 -30.818 1.00 95.62 184 GLY A O 1
ATOM 1482 N N . CYS A 1 185 ? 6.965 -7.724 -29.482 1.00 96.62 185 CYS A N 1
ATOM 1483 C CA . CYS A 1 185 ? 7.999 -8.719 -29.234 1.00 96.62 185 CYS A CA 1
ATOM 1484 C C . CYS A 1 185 ? 8.009 -9.766 -30.364 1.00 96.62 185 CYS A C 1
ATOM 1486 O O . CYS A 1 185 ? 7.014 -10.467 -30.536 1.00 96.62 185 CYS A O 1
ATOM 1488 N N . PRO A 1 186 ? 9.132 -9.984 -31.082 1.00 97.50 186 PRO A N 1
ATOM 1489 C CA . PRO A 1 186 ? 9.193 -10.957 -32.183 1.00 97.50 186 PRO A CA 1
ATOM 1490 C C . PRO A 1 186 ? 8.843 -12.399 -31.793 1.00 97.50 186 PRO A C 1
ATOM 1492 O O . PRO A 1 186 ? 8.504 -13.209 -32.651 1.00 97.50 186 PRO A O 1
ATOM 1495 N N . VAL A 1 187 ? 8.942 -12.722 -30.503 1.00 97.31 187 VAL A N 1
ATOM 1496 C CA . VAL A 1 187 ? 8.626 -14.043 -29.946 1.00 97.31 187 VAL A CA 1
ATOM 1497 C C . VAL A 1 187 ? 7.422 -14.014 -28.998 1.00 97.31 187 VAL A C 1
ATOM 1499 O O . VAL A 1 187 ? 7.159 -15.007 -28.331 1.00 97.31 187 VAL A O 1
ATOM 1502 N N . ASN A 1 188 ? 6.675 -12.904 -28.959 1.00 94.56 188 ASN A N 1
ATOM 1503 C CA . ASN A 1 188 ? 5.447 -12.735 -28.178 1.00 94.56 188 ASN A CA 1
ATOM 1504 C C . ASN A 1 188 ? 5.596 -13.082 -26.683 1.00 94.56 188 ASN A C 1
ATOM 1506 O O . ASN A 1 188 ? 4.784 -13.834 -26.143 1.00 94.56 188 ASN A O 1
ATOM 1510 N N . VAL A 1 189 ? 6.628 -12.554 -26.007 1.00 94.19 189 VAL A N 1
ATOM 1511 C CA . VAL A 1 189 ? 6.753 -12.709 -24.544 1.00 94.19 189 VAL A CA 1
ATOM 1512 C C . VAL A 1 189 ? 5.576 -11.998 -23.859 1.00 94.19 189 VAL A C 1
ATOM 1514 O O . VAL A 1 189 ? 5.411 -10.800 -24.108 1.00 94.19 189 VAL A O 1
ATOM 1517 N N . PRO A 1 190 ? 4.768 -12.708 -23.045 1.00 84.56 190 PRO A N 1
ATOM 1518 C CA . PRO A 1 190 ? 3.630 -12.137 -22.327 1.00 84.56 190 PRO A CA 1
ATOM 1519 C C . PRO A 1 190 ? 4.035 -11.309 -21.102 1.00 84.56 190 PRO A C 1
ATOM 1521 O O . PRO A 1 190 ? 5.085 -11.608 -20.489 1.00 84.56 190 PRO A O 1
#

pLDDT: mean 86.46, std 11.15, range [41.03, 97.69]

Foldseek 3Di:
DWDFDPLQPFFFDQWFWAAPPPRDTQWDADPNDIWGWKWFAFPNDIKIWTADRTQLGGDIDIPDDAPQFGFTPFIADPPPRDTQWDPVDAFPPPRAIWGWIWTQDPQGIAIKIHGRTPPDSTITGHLVVLLSRLCPQDQQDFDFDDPVVCVPDDDDGGPGDDPSNVSNNVSSDNVDPDPVVQVVDPVRDD

Secondary structure (DSSP, 8-state):
--BS--TTSPTT-B--EE-TTT--B-EEEETTEEEEEEEEEETTEEEEEEE-SBTT---EEESS-PPTT-B-SEEE-TTT--B-EESSS--TTT---EEEEEEEETTEEEEEEEE-BTT---EEB-HHHHHHHHTTPPPPPPPB--HHHHTT--S-SB----HHHHHHHHTT----SS-HHHHTSTT---

Radius of gyration: 20.76 Å; chains: 1; bounding box: 59×30×58 Å